Protein AF-A0A0Q7MHD4-F1 (afdb_monomer)

Sequence (344 aa):
MFQAQTDNHIETTAGPPKVPPDTARPPTPVGAEASSTLTFLGRASWQAQPEVRRRELLLQIQALKEIPDEVVAMLVRDLDYVYELLLGRLDEVGRSHLHGLREWFTGARIGAVWQTLHGVERALVMYRSSKDLKGRLDGVVADAKQYLPKNDPAVAQAVRWSRNAPKDIDQFRSGVRDLLERSHQASDGLHESARRLRNGMLGITILTALSIVVLLVAQVLLASVWLIPAPEGFTAQPWVLLAFVMVAGSLGAFITAFPTTIRAQSGGLPYRLPIQQGLLKLVIGPLLAVVGVMFVAGGLVAAMDAETLPQLLALAVIFGSAQQALTVFADKSAGDLLATKSAT

Radius of gyration: 34.59 Å; Cα contacts (8 Å, |Δi|>4): 293; chains: 1; bounding box: 120×51×88 Å

Solvent-accessible surface area (backbone atoms only — not comparable to full-atom values): 19869 Å² total; per-residue (Å²): 134,84,87,86,88,79,88,86,79,89,82,92,85,92,80,86,82,88,75,83,85,83,85,74,84,81,80,87,78,80,85,89,67,79,80,67,72,69,66,65,81,79,63,59,78,78,53,52,59,59,51,52,52,46,52,51,50,53,53,54,54,76,69,47,90,73,62,58,67,71,58,50,50,52,50,50,52,54,50,48,53,37,48,38,59,68,72,47,59,79,56,73,76,85,63,60,76,68,53,59,56,51,41,68,63,68,40,51,62,61,52,52,40,50,54,46,51,59,45,50,56,49,54,53,44,72,62,53,52,68,68,58,50,43,76,46,37,63,56,56,49,56,54,30,63,75,50,44,64,98,80,37,66,58,59,59,48,49,62,46,31,52,75,55,62,65,90,50,57,64,65,42,29,51,53,54,34,50,42,48,51,54,26,50,52,40,44,52,50,53,54,45,52,52,47,53,51,52,46,51,52,49,51,50,39,53,51,44,48,48,50,52,51,51,53,48,51,48,29,60,75,38,67,89,59,65,85,58,80,80,30,67,92,62,82,72,60,60,39,58,56,51,50,52,29,28,50,26,0,26,52,18,11,39,69,60,26,50,66,60,37,74,70,52,76,79,76,84,56,95,64,72,57,50,60,54,52,32,52,34,40,32,52,49,4,25,57,38,6,50,54,45,49,37,36,42,77,66,65,76,39,98,63,82,85,49,54,40,59,71,50,42,37,51,50,7,22,52,34,7,39,42,55,67,59,54,51,59,48,52,56,47,56,54,50,52,55,50,53,57,67,73,75,115

Mean predicted aligned error: 14.17 Å

pLDDT: mean 75.46, std 19.63, range [28.23, 94.56]

Structure (mmCIF, N/CA/C/O backbone):
data_AF-A0A0Q7MHD4-F1
#
_entry.id   AF-A0A0Q7MHD4-F1
#
loop_
_atom_site.group_PDB
_atom_site.id
_atom_site.type_symbol
_atom_site.label_atom_id
_atom_site.label_alt_id
_atom_site.label_comp_id
_atom_site.label_asym_id
_atom_site.label_entity_id
_atom_site.label_seq_id
_atom_site.pdbx_PDB_ins_code
_atom_site.Cartn_x
_atom_site.Cartn_y
_atom_site.Cartn_z
_atom_site.occupancy
_atom_site.B_iso_or_equiv
_atom_site.auth_seq_id
_atom_site.auth_comp_id
_atom_site.auth_asym_id
_atom_site.auth_atom_id
_atom_site.pdbx_PDB_model_num
ATOM 1 N N . MET A 1 1 ? 89.702 -21.771 22.588 1.00 37.84 1 MET A N 1
ATOM 2 C CA . MET A 1 1 ? 90.515 -20.563 22.843 1.00 37.84 1 MET A CA 1
ATOM 3 C C . MET A 1 1 ? 89.865 -19.842 24.011 1.00 37.84 1 MET A C 1
ATOM 5 O O . MET A 1 1 ? 88.717 -19.482 23.846 1.00 37.84 1 MET A O 1
ATOM 9 N N . PHE A 1 2 ? 90.565 -19.751 25.149 1.00 33.72 2 PHE A N 1
ATOM 10 C CA . PHE A 1 2 ? 90.220 -19.076 26.420 1.00 33.72 2 PHE A CA 1
ATOM 11 C C . PHE A 1 2 ? 88.814 -19.208 27.049 1.00 33.72 2 PHE A C 1
ATOM 13 O O . PHE A 1 2 ? 87.777 -19.054 26.417 1.00 33.72 2 PHE A O 1
ATOM 20 N N . GLN A 1 3 ? 88.817 -19.445 28.364 1.00 29.08 3 GLN A N 1
ATOM 21 C CA . GLN A 1 3 ? 87.660 -19.299 29.251 1.00 29.08 3 GLN A CA 1
ATOM 22 C C . GLN A 1 3 ? 87.352 -17.816 29.511 1.00 29.08 3 GLN A C 1
ATOM 24 O O . GLN A 1 3 ? 88.253 -16.979 29.480 1.00 29.08 3 GLN A O 1
ATOM 29 N N . ALA A 1 4 ? 86.125 -17.540 29.947 1.00 36.34 4 ALA A N 1
ATOM 30 C CA . ALA A 1 4 ? 85.871 -16.558 30.996 1.00 36.34 4 ALA A CA 1
ATOM 31 C C . ALA A 1 4 ? 84.888 -17.193 31.995 1.00 36.34 4 ALA A C 1
ATOM 33 O O . ALA A 1 4 ? 83.863 -17.733 31.582 1.00 36.34 4 ALA A O 1
ATOM 34 N N . GLN A 1 5 ? 85.236 -17.187 33.282 1.00 32.66 5 GLN A N 1
ATOM 35 C CA . GLN A 1 5 ? 84.483 -17.822 34.365 1.00 32.66 5 GLN A CA 1
ATOM 36 C C . GLN A 1 5 ? 84.553 -16.939 35.615 1.00 32.66 5 GLN A C 1
ATOM 38 O O . GLN A 1 5 ? 85.648 -16.580 36.041 1.00 32.66 5 GLN A O 1
ATOM 43 N N . THR A 1 6 ? 83.387 -16.679 36.201 1.00 37.94 6 THR A N 1
ATOM 44 C CA . THR A 1 6 ? 83.137 -16.248 37.587 1.00 37.94 6 THR A CA 1
ATOM 45 C C . THR A 1 6 ? 81.665 -16.615 37.863 1.00 37.94 6 THR A C 1
ATOM 47 O O . THR A 1 6 ? 80.822 -16.349 37.010 1.00 37.94 6 THR A O 1
ATOM 50 N N . ASP A 1 7 ? 81.249 -17.364 38.891 1.00 31.30 7 ASP A N 1
ATOM 51 C CA . ASP A 1 7 ? 81.621 -17.415 40.321 1.00 31.30 7 ASP A CA 1
ATOM 52 C C . ASP A 1 7 ? 81.328 -16.084 41.047 1.00 31.30 7 ASP A C 1
ATOM 54 O O . ASP A 1 7 ? 81.820 -15.045 40.625 1.00 31.30 7 ASP A O 1
ATOM 58 N N . ASN A 1 8 ? 80.566 -16.014 42.148 1.00 34.78 8 ASN A N 1
ATOM 59 C CA . ASN A 1 8 ? 79.790 -17.024 42.908 1.00 34.78 8 ASN A CA 1
ATOM 60 C C . ASN A 1 8 ? 78.627 -16.271 43.660 1.00 34.78 8 ASN A C 1
ATOM 62 O O . ASN A 1 8 ? 78.332 -15.154 43.245 1.00 34.78 8 ASN A O 1
ATOM 66 N N . HIS A 1 9 ? 77.876 -16.688 44.700 1.00 32.06 9 HIS A N 1
ATOM 67 C CA . HIS A 1 9 ? 77.906 -17.773 45.705 1.00 32.06 9 HIS A CA 1
ATOM 68 C C . HIS A 1 9 ? 76.515 -17.875 46.422 1.00 32.06 9 HIS A C 1
ATOM 70 O O . HIS A 1 9 ? 75.749 -16.926 46.317 1.00 32.06 9 HIS A O 1
ATOM 76 N N . ILE A 1 10 ? 76.244 -18.970 47.171 1.00 32.81 10 ILE A N 1
ATOM 77 C CA . ILE A 1 10 ? 75.560 -19.064 48.512 1.00 32.81 10 ILE A CA 1
ATOM 78 C C . ILE A 1 10 ? 74.195 -18.323 48.749 1.00 32.81 10 ILE A C 1
ATOM 80 O O . ILE A 1 10 ? 74.099 -17.127 48.524 1.00 32.81 10 ILE A O 1
ATOM 84 N N . GLU A 1 11 ? 73.107 -18.886 49.325 1.00 30.34 11 GLU A N 1
ATOM 85 C CA . GLU A 1 11 ? 72.776 -20.248 49.816 1.00 30.34 11 GLU A CA 1
ATOM 86 C C . GLU A 1 11 ? 71.256 -20.475 50.121 1.00 30.34 11 GLU A C 1
ATOM 88 O O . GLU A 1 11 ? 70.540 -19.542 50.466 1.00 30.34 11 GLU A O 1
ATOM 93 N N . THR A 1 12 ? 70.838 -21.756 50.100 1.00 30.94 12 THR A N 1
ATOM 94 C CA . THR A 1 12 ? 69.946 -22.495 51.052 1.00 30.94 12 THR A CA 1
ATOM 95 C C . THR A 1 12 ? 68.458 -22.108 51.339 1.00 30.94 12 THR A C 1
ATOM 97 O O . THR A 1 12 ? 68.083 -20.963 51.550 1.00 30.94 12 THR A O 1
ATOM 100 N N . THR A 1 13 ? 67.634 -23.165 51.518 1.00 34.78 13 THR A N 1
ATOM 101 C CA . THR A 1 13 ? 66.271 -23.298 52.137 1.00 34.78 13 THR A CA 1
ATOM 102 C C . THR A 1 13 ? 64.993 -23.436 51.266 1.00 34.78 13 THR A C 1
ATOM 104 O O . THR A 1 13 ? 64.343 -22.480 50.872 1.00 34.78 13 THR A O 1
ATOM 107 N N . ALA A 1 14 ? 64.581 -24.703 51.103 1.00 36.91 14 ALA A N 1
ATOM 108 C CA . ALA A 1 14 ? 63.226 -25.273 51.265 1.00 36.91 14 ALA A CA 1
ATOM 109 C C . ALA A 1 14 ? 61.955 -24.580 50.695 1.00 36.91 14 ALA A C 1
ATOM 111 O O . ALA A 1 14 ? 61.406 -23.651 51.281 1.00 36.91 14 ALA A O 1
ATOM 112 N N . GLY A 1 15 ? 61.336 -25.224 49.692 1.00 33.00 15 GLY A N 1
ATOM 113 C CA . GLY A 1 15 ? 59.915 -25.047 49.348 1.00 33.00 15 GLY A CA 1
ATOM 114 C C . GLY A 1 15 ? 59.443 -25.962 48.198 1.00 33.00 15 GLY A C 1
ATOM 115 O O . GLY A 1 15 ? 59.910 -25.776 47.076 1.00 33.00 15 GLY A O 1
ATOM 116 N N . PRO A 1 16 ? 58.546 -26.951 48.420 1.00 45.94 16 PRO A N 1
ATOM 117 C CA . PRO A 1 16 ? 57.988 -27.775 47.339 1.00 45.94 16 PRO A CA 1
ATOM 118 C C . PRO A 1 16 ? 56.988 -26.984 46.459 1.00 45.94 16 PRO A C 1
ATOM 120 O O . PRO A 1 16 ? 56.452 -25.962 46.896 1.00 45.94 16 PRO A O 1
ATOM 123 N N . PRO A 1 17 ? 56.743 -27.409 45.203 1.00 40.62 17 PRO A N 1
ATOM 124 C CA . PRO A 1 17 ? 56.209 -26.530 44.160 1.00 40.62 17 PRO A CA 1
ATOM 125 C C . PRO A 1 17 ? 54.704 -26.233 44.250 1.00 40.62 17 PRO A C 1
ATOM 127 O O . PRO A 1 17 ? 53.890 -27.089 44.595 1.00 40.62 17 PRO A O 1
ATOM 130 N N . LYS A 1 18 ? 54.321 -25.023 43.812 1.00 37.84 18 LYS A N 1
ATOM 131 C CA . LYS A 1 18 ? 52.922 -24.652 43.543 1.00 37.84 18 LYS A CA 1
ATOM 132 C C . LYS A 1 18 ? 52.384 -25.416 42.329 1.00 37.84 18 LYS A C 1
ATOM 134 O O . LYS A 1 18 ? 52.826 -25.185 41.207 1.00 37.84 18 LYS A O 1
ATOM 139 N N . VAL A 1 19 ? 51.373 -26.249 42.555 1.00 47.34 19 VAL A N 1
ATOM 140 C CA . VAL A 1 19 ? 50.509 -26.810 41.504 1.00 47.34 19 VAL A CA 1
ATOM 141 C C . VAL A 1 19 ? 49.467 -25.744 41.101 1.00 47.34 19 VAL A C 1
ATOM 143 O O . VAL A 1 19 ? 48.957 -25.054 41.990 1.00 47.34 19 VAL A O 1
ATOM 146 N N . PRO A 1 20 ? 49.156 -25.547 39.803 1.00 43.28 20 PRO A N 1
ATOM 147 C CA . PRO A 1 20 ? 48.100 -24.624 39.374 1.00 43.28 20 PRO A CA 1
ATOM 148 C C . PRO A 1 20 ? 46.702 -25.102 39.824 1.00 43.28 20 PRO A C 1
ATOM 150 O O . PRO A 1 20 ? 46.492 -26.305 39.976 1.00 43.28 20 PRO A O 1
ATOM 153 N N . PRO A 1 21 ? 45.743 -24.185 40.059 1.00 40.66 21 PRO A N 1
ATOM 154 C CA . PRO A 1 21 ? 44.476 -24.515 40.710 1.00 40.66 21 PRO A CA 1
ATOM 155 C C . PRO A 1 21 ? 43.514 -25.316 39.821 1.00 40.66 21 PRO A C 1
ATOM 157 O O . PRO A 1 21 ? 43.255 -24.955 38.674 1.00 40.66 21 PRO A O 1
ATOM 160 N N . ASP A 1 22 ? 42.936 -26.362 40.410 1.00 34.69 22 ASP A N 1
ATOM 161 C CA . ASP A 1 22 ? 41.866 -27.190 39.847 1.00 34.69 22 ASP A CA 1
ATOM 162 C C . ASP A 1 22 ? 40.524 -26.428 39.840 1.00 34.69 22 ASP A C 1
ATOM 164 O O . ASP A 1 22 ? 40.042 -25.973 40.882 1.00 34.69 22 ASP A O 1
ATOM 168 N N . THR A 1 23 ? 39.916 -26.258 38.663 1.00 37.69 23 THR A N 1
ATOM 169 C CA . THR A 1 23 ? 38.635 -25.556 38.496 1.00 37.69 23 THR A CA 1
ATOM 170 C C . THR A 1 23 ? 37.455 -26.516 38.627 1.00 37.69 23 THR A C 1
ATOM 172 O O . THR A 1 23 ? 36.896 -27.013 37.648 1.00 37.69 23 THR A O 1
ATOM 175 N N . ALA A 1 24 ? 37.047 -26.735 39.880 1.00 36.56 24 ALA A N 1
ATOM 176 C CA . ALA A 1 24 ? 35.896 -27.553 40.250 1.00 36.56 24 ALA A CA 1
ATOM 177 C C . ALA A 1 24 ? 34.609 -27.213 39.463 1.00 36.56 24 ALA A C 1
ATOM 179 O O . ALA A 1 24 ? 34.327 -26.057 39.139 1.00 36.56 24 ALA A O 1
ATOM 180 N N . ARG A 1 25 ? 33.786 -28.240 39.203 1.00 36.28 25 ARG A N 1
ATOM 181 C CA . ARG A 1 25 ? 32.500 -28.106 38.495 1.00 36.28 25 ARG A CA 1
ATOM 182 C C . ARG A 1 25 ? 31.550 -27.129 39.216 1.00 36.28 25 ARG A C 1
ATOM 184 O O . ARG A 1 25 ? 31.272 -27.351 40.396 1.00 36.28 25 ARG A O 1
ATOM 191 N N . PRO A 1 26 ? 30.949 -26.145 38.521 1.00 37.38 26 PRO A N 1
ATOM 192 C CA . PRO A 1 26 ? 29.776 -25.443 39.036 1.00 37.38 26 PRO A CA 1
ATOM 193 C C . PRO A 1 26 ? 28.537 -26.370 39.044 1.00 37.38 26 PRO A C 1
ATOM 195 O O . PRO A 1 26 ? 28.480 -27.331 38.268 1.00 37.38 26 PRO A O 1
ATOM 198 N N . PRO A 1 27 ? 27.541 -26.114 39.913 1.00 35.41 27 PRO A N 1
ATOM 199 C CA . PRO A 1 27 ? 26.370 -26.977 40.081 1.00 35.41 27 PRO A CA 1
ATOM 200 C C . PRO A 1 27 ? 25.325 -26.799 38.969 1.00 35.41 27 PRO A C 1
ATOM 202 O O . PRO A 1 27 ? 25.246 -25.753 38.327 1.00 35.41 27 PRO A O 1
ATOM 205 N N . THR A 1 28 ? 24.455 -27.798 38.798 1.00 40.91 28 THR A N 1
ATOM 206 C CA . THR A 1 28 ? 23.219 -27.685 38.004 1.00 40.91 28 THR A CA 1
ATOM 207 C C . THR A 1 28 ? 22.246 -26.684 38.639 1.00 40.91 28 THR A C 1
ATOM 209 O O . THR A 1 28 ? 21.816 -26.924 39.771 1.00 40.91 28 THR A O 1
ATOM 212 N N . PRO A 1 29 ? 21.830 -25.615 37.934 1.00 34.38 29 PRO A N 1
ATOM 213 C CA . PRO A 1 29 ? 20.747 -24.750 38.388 1.00 34.38 29 PRO A CA 1
ATOM 214 C C . PRO A 1 29 ? 19.391 -25.460 38.293 1.00 34.38 29 PRO A C 1
ATOM 216 O O . PRO A 1 29 ? 19.140 -26.232 37.366 1.00 34.38 29 PRO A O 1
ATOM 219 N N . VAL A 1 30 ? 18.501 -25.159 39.239 1.00 32.66 30 VAL A N 1
ATOM 220 C CA . VAL A 1 30 ? 17.081 -25.538 39.178 1.00 32.66 30 VAL A CA 1
ATOM 221 C C . VAL A 1 30 ? 16.391 -24.761 38.042 1.00 32.66 30 VAL A C 1
ATOM 223 O O . VAL A 1 30 ? 16.853 -23.696 37.636 1.00 32.66 30 VAL A O 1
ATOM 226 N N . GLY A 1 31 ? 15.320 -25.325 37.480 1.00 34.72 31 GLY A N 1
ATOM 227 C CA . GLY A 1 31 ? 14.618 -24.754 36.327 1.00 34.72 31 GLY A CA 1
ATOM 228 C C . GLY A 1 31 ? 13.761 -23.513 36.622 1.00 34.72 31 GLY A C 1
ATOM 229 O O . GLY A 1 31 ? 13.721 -23.012 37.739 1.00 34.72 31 GLY A O 1
ATOM 230 N N . ALA A 1 32 ? 13.016 -23.099 35.588 1.00 35.69 32 ALA A N 1
ATOM 231 C CA . ALA A 1 32 ? 12.085 -21.962 35.549 1.00 35.69 32 ALA A CA 1
ATOM 232 C C . ALA A 1 32 ? 12.710 -20.548 35.566 1.00 35.69 32 ALA A C 1
ATOM 234 O O . ALA A 1 32 ? 12.559 -19.817 36.533 1.00 35.69 32 ALA A O 1
ATOM 235 N N . GLU A 1 33 ? 13.284 -20.126 34.425 1.00 29.97 33 GLU A N 1
ATOM 236 C CA . GLU A 1 33 ? 13.142 -18.727 33.938 1.00 29.97 33 GLU A CA 1
ATOM 237 C C . GLU A 1 33 ? 13.561 -18.530 32.462 1.00 29.97 33 GLU A C 1
ATOM 239 O O . GLU A 1 33 ? 12.952 -17.737 31.737 1.00 29.97 33 GLU A O 1
ATOM 244 N N . ALA A 1 34 ? 14.531 -19.316 31.972 1.00 29.12 34 ALA A N 1
ATOM 245 C CA . ALA A 1 34 ? 15.141 -19.176 30.637 1.00 29.12 34 ALA A CA 1
ATOM 246 C C . ALA A 1 34 ? 14.183 -19.291 29.422 1.00 29.12 34 ALA A C 1
ATOM 248 O O . ALA A 1 34 ? 14.553 -18.931 28.304 1.00 29.12 34 ALA A O 1
ATOM 249 N N . SER A 1 35 ? 12.954 -19.774 29.617 1.00 30.75 35 SER A N 1
ATOM 250 C CA . SER A 1 35 ? 11.967 -20.001 28.549 1.00 30.75 35 SER A CA 1
ATOM 251 C C . SER A 1 35 ? 11.285 -18.728 28.026 1.00 30.75 35 SER A C 1
ATOM 253 O O . SER A 1 35 ? 10.609 -18.784 27.002 1.00 30.75 35 SER A O 1
ATOM 255 N N . SER A 1 36 ? 11.419 -17.596 28.724 1.00 31.70 36 SER A N 1
ATOM 256 C CA . SER A 1 36 ? 10.696 -16.349 28.419 1.00 31.70 36 SER A CA 1
ATOM 257 C C . SER A 1 36 ? 11.407 -15.454 27.392 1.00 31.70 36 SER A C 1
ATOM 259 O O . SER A 1 36 ? 10.763 -14.866 26.522 1.00 31.70 36 SER A O 1
ATOM 261 N N . THR A 1 37 ? 12.738 -15.369 27.459 1.00 28.23 37 THR A N 1
ATOM 262 C CA . THR A 1 37 ? 13.541 -14.405 26.686 1.00 28.23 37 THR A CA 1
ATOM 263 C C . THR A 1 37 ? 13.718 -14.803 25.217 1.00 28.23 37 THR A C 1
ATOM 265 O O . THR A 1 37 ? 13.763 -13.944 24.336 1.00 28.23 37 THR A O 1
ATOM 268 N N . LEU A 1 38 ? 13.789 -16.106 24.921 1.00 29.61 38 LEU A N 1
ATOM 269 C CA . LEU A 1 38 ? 14.087 -16.614 23.573 1.00 29.61 38 LEU A CA 1
ATOM 270 C C . LEU A 1 38 ? 12.924 -16.483 22.573 1.00 29.61 38 LEU A C 1
ATOM 272 O O . LEU A 1 38 ? 13.153 -16.502 21.365 1.00 29.61 38 LEU A O 1
ATOM 276 N N . THR A 1 39 ? 11.680 -16.305 23.030 1.00 37.25 39 THR A N 1
ATOM 277 C CA . THR A 1 39 ? 10.501 -16.261 22.140 1.00 37.25 39 THR A CA 1
ATOM 278 C C . THR A 1 39 ? 10.367 -14.948 21.354 1.00 37.25 39 THR A C 1
ATOM 280 O O . THR A 1 39 ? 9.598 -14.882 20.394 1.00 37.25 39 THR A O 1
ATOM 283 N N . PHE A 1 40 ? 11.089 -13.887 21.737 1.00 35.38 40 PHE A N 1
ATOM 284 C CA . PHE A 1 40 ? 10.909 -12.550 21.152 1.00 35.38 40 PHE A CA 1
ATOM 285 C C . PHE A 1 40 ? 11.668 -12.321 19.833 1.00 35.38 40 PHE A C 1
ATOM 287 O O . PHE A 1 40 ? 11.273 -11.462 19.048 1.00 35.38 40 PHE A O 1
ATOM 294 N N . LEU A 1 41 ? 12.718 -13.102 19.551 1.00 33.09 41 LEU A N 1
ATOM 295 C CA . LEU A 1 41 ? 13.578 -12.921 18.369 1.00 33.09 41 LEU A CA 1
ATOM 296 C C . LEU A 1 41 ? 12.975 -13.450 17.051 1.00 33.09 41 LEU A C 1
ATOM 298 O O . LEU A 1 41 ? 13.511 -13.168 15.984 1.00 33.09 41 LEU A O 1
ATOM 302 N N . GLY A 1 42 ? 11.872 -14.207 17.108 1.00 41.59 42 GLY A N 1
ATOM 303 C CA . GLY A 1 42 ? 11.271 -14.867 15.939 1.00 41.59 42 GLY A CA 1
ATOM 304 C C . GLY A 1 42 ? 10.022 -14.200 15.349 1.00 41.59 42 GLY A C 1
ATOM 305 O O . GLY A 1 42 ? 9.482 -14.711 14.370 1.00 41.59 42 GLY A O 1
ATOM 306 N N . ARG A 1 43 ? 9.512 -13.104 15.933 1.00 47.84 43 ARG A N 1
ATOM 307 C CA . ARG A 1 43 ? 8.243 -12.484 15.501 1.00 47.84 43 ARG A CA 1
ATOM 308 C C . ARG A 1 43 ? 8.473 -11.246 14.637 1.00 47.84 43 ARG A C 1
ATOM 310 O O . ARG A 1 43 ? 9.167 -10.311 15.027 1.00 47.84 43 ARG A O 1
ATOM 317 N N . ALA A 1 44 ? 7.839 -11.220 13.468 1.00 59.97 44 ALA A N 1
ATOM 318 C CA . ALA A 1 44 ? 7.800 -10.056 12.595 1.00 59.97 44 ALA A CA 1
ATOM 319 C C . ALA A 1 44 ? 7.077 -8.891 13.292 1.00 59.97 44 ALA A C 1
ATOM 321 O O . ALA A 1 44 ? 6.100 -9.098 14.010 1.00 59.97 44 ALA A O 1
ATOM 322 N N . SER A 1 45 ? 7.503 -7.650 13.040 1.00 64.19 45 SER A N 1
ATOM 323 C CA . SER A 1 45 ? 7.022 -6.473 13.787 1.00 64.19 45 SER A CA 1
ATOM 324 C C . SER A 1 45 ? 5.500 -6.265 13.749 1.00 64.19 45 SER A C 1
ATOM 326 O O . SER A 1 45 ? 4.945 -5.692 14.680 1.00 64.19 45 SER A O 1
ATOM 328 N N . TRP A 1 46 ? 4.812 -6.758 12.711 1.00 71.88 46 TRP A N 1
ATOM 329 C CA . TRP A 1 46 ? 3.349 -6.701 12.609 1.00 71.88 46 TRP A CA 1
ATOM 330 C C . TRP A 1 46 ? 2.623 -7.663 13.568 1.00 71.88 46 TRP A C 1
ATOM 332 O O . TRP A 1 46 ? 1.476 -7.403 13.907 1.00 71.88 46 TRP A O 1
ATOM 342 N N . GLN A 1 47 ? 3.268 -8.745 14.028 1.00 78.75 47 GLN A N 1
ATOM 343 C CA . GLN A 1 47 ? 2.694 -9.708 14.983 1.00 78.75 47 GLN A CA 1
ATOM 344 C C . GLN A 1 47 ? 2.735 -9.192 16.430 1.00 78.75 47 GLN A C 1
ATOM 346 O O . GLN A 1 47 ? 1.981 -9.672 17.275 1.00 78.75 47 GLN A O 1
ATOM 351 N N . ALA A 1 48 ? 3.611 -8.225 16.731 1.00 77.81 48 ALA A N 1
ATOM 352 C CA . ALA A 1 48 ? 3.828 -7.733 18.089 1.00 77.81 48 ALA A CA 1
ATOM 353 C C . ALA A 1 48 ? 2.615 -6.962 18.640 1.00 77.81 48 ALA A C 1
ATOM 355 O O . ALA A 1 48 ? 2.174 -7.241 19.752 1.00 77.81 48 ALA A O 1
ATOM 356 N N . GLN A 1 49 ? 2.042 -6.036 17.862 1.00 83.06 49 GLN A N 1
ATOM 357 C CA . GLN A 1 49 ? 0.878 -5.245 18.291 1.00 83.06 49 GLN A CA 1
ATOM 358 C C . GLN A 1 49 ? -0.381 -6.105 18.545 1.00 83.06 49 GLN A C 1
ATOM 360 O O . GLN A 1 49 ? -0.944 -5.987 19.636 1.00 83.06 49 GLN A O 1
ATOM 365 N N . PRO A 1 50 ? -0.805 -7.011 17.635 1.00 87.25 50 PRO A N 1
ATOM 366 C CA . PRO A 1 50 ? -1.943 -7.889 17.892 1.00 87.25 50 PRO A CA 1
ATOM 367 C C . PRO A 1 50 ? -1.740 -8.823 19.087 1.00 87.25 50 PRO A C 1
ATOM 369 O O . PRO A 1 50 ? -2.672 -9.008 19.857 1.00 87.25 50 PRO A O 1
ATOM 372 N N . GLU A 1 51 ? -0.541 -9.383 19.294 1.00 88.94 51 GLU A N 1
ATOM 373 C CA . GLU A 1 51 ? -0.251 -10.221 20.471 1.00 88.94 51 GLU A CA 1
ATOM 374 C C . GLU A 1 51 ? -0.337 -9.417 21.779 1.00 88.94 51 GLU A C 1
ATOM 376 O O . GLU A 1 51 ? -0.875 -9.915 22.768 1.00 88.94 51 GLU A O 1
ATOM 381 N N . VAL A 1 52 ? 0.159 -8.174 21.807 1.00 89.69 52 VAL A N 1
ATOM 382 C CA . VAL A 1 52 ? 0.014 -7.302 22.986 1.00 89.69 52 VAL A CA 1
ATOM 383 C C . VAL A 1 52 ? -1.468 -7.048 23.276 1.00 89.69 52 VAL A C 1
ATOM 385 O O . VAL A 1 52 ? -1.894 -7.248 24.413 1.00 89.69 52 VAL A O 1
ATOM 388 N N . ARG A 1 53 ? -2.278 -6.717 22.258 1.00 90.56 53 ARG A N 1
ATOM 389 C CA . ARG A 1 53 ? -3.727 -6.510 22.433 1.00 90.56 53 ARG A CA 1
ATOM 390 C C . ARG A 1 53 ? -4.461 -7.796 22.829 1.00 90.56 53 ARG A C 1
ATOM 392 O O . ARG A 1 53 ? -5.320 -7.754 23.700 1.00 90.56 53 ARG A O 1
ATOM 399 N N . ARG A 1 54 ? -4.082 -8.951 22.270 1.00 94.12 54 ARG A N 1
ATOM 400 C CA . ARG A 1 54 ? -4.602 -10.284 22.633 1.00 94.12 54 ARG A CA 1
ATOM 401 C C . ARG A 1 54 ? -4.382 -10.586 24.118 1.00 94.12 54 ARG A C 1
ATOM 403 O O . ARG A 1 54 ? -5.318 -10.971 24.812 1.00 94.12 54 ARG A O 1
ATOM 410 N N . ARG A 1 55 ? -3.161 -10.360 24.619 1.00 92.38 55 ARG A N 1
ATOM 411 C CA . ARG A 1 55 ? -2.806 -10.528 26.042 1.00 92.38 55 ARG A CA 1
ATOM 412 C C . ARG A 1 55 ? -3.550 -9.543 26.940 1.00 92.38 55 ARG A C 1
ATOM 414 O O . ARG A 1 55 ? -4.014 -9.930 28.007 1.00 92.38 55 ARG A O 1
ATOM 421 N N . GLU A 1 56 ? -3.699 -8.295 26.503 1.00 92.00 56 GLU A N 1
ATOM 422 C CA . GLU A 1 56 ? -4.482 -7.292 27.225 1.00 92.00 56 GLU A CA 1
ATOM 423 C C . GLU A 1 56 ? -5.955 -7.715 27.352 1.00 92.00 56 GLU A C 1
ATOM 425 O O . GLU A 1 56 ? -6.512 -7.662 28.446 1.00 92.00 56 GLU A O 1
ATOM 430 N N . LEU A 1 57 ? -6.573 -8.203 26.271 1.00 92.94 57 LEU A N 1
ATOM 431 C CA . LEU A 1 57 ? -7.956 -8.690 26.280 1.00 92.94 57 LEU A CA 1
ATOM 432 C C . LEU A 1 57 ? -8.128 -9.938 27.166 1.00 92.94 57 LEU A C 1
ATOM 434 O O . LEU A 1 57 ? -9.109 -10.007 27.902 1.00 92.94 57 LEU A O 1
ATOM 438 N N . LEU A 1 58 ? -7.163 -10.870 27.191 1.00 92.81 58 LEU A N 1
ATOM 439 C CA . LEU A 1 58 ? -7.165 -12.004 28.134 1.00 92.81 58 LEU A CA 1
ATOM 440 C C . LEU A 1 58 ? -7.166 -11.537 29.601 1.00 92.81 58 LEU A C 1
ATOM 442 O O . LEU A 1 58 ? -7.973 -12.014 30.399 1.00 92.81 58 LEU A O 1
ATOM 446 N N . LEU A 1 59 ? -6.319 -10.563 29.953 1.00 90.69 59 LEU A N 1
ATOM 447 C CA . LEU A 1 59 ? -6.299 -9.971 31.298 1.00 90.69 59 LEU A CA 1
ATOM 448 C C . LEU A 1 59 ? -7.603 -9.217 31.616 1.00 90.69 59 LEU A C 1
ATOM 450 O O . LEU A 1 59 ? -8.072 -9.238 32.752 1.00 90.69 59 LEU A O 1
ATOM 454 N N . GLN A 1 60 ? -8.218 -8.574 30.618 1.00 90.25 60 GLN A N 1
ATOM 455 C CA . GLN A 1 60 ? -9.512 -7.902 30.774 1.00 90.25 60 GLN A CA 1
ATOM 456 C C . GLN A 1 60 ? -10.670 -8.888 30.986 1.00 90.25 60 GLN A C 1
ATOM 458 O O . GLN A 1 60 ? -11.559 -8.579 31.775 1.00 90.25 60 GLN A O 1
ATOM 463 N N . ILE A 1 61 ? -10.649 -10.063 30.345 1.00 90.69 61 ILE A N 1
ATOM 464 C CA . ILE A 1 61 ? -11.603 -11.156 30.604 1.00 90.69 61 ILE A CA 1
ATOM 465 C C . ILE A 1 61 ? -11.440 -11.653 32.049 1.00 90.69 61 ILE A C 1
ATOM 467 O O . ILE A 1 61 ? -12.408 -11.667 32.801 1.00 90.69 61 ILE A O 1
ATOM 471 N N . GLN A 1 62 ? -10.210 -11.971 32.474 1.00 87.50 62 GLN A N 1
ATOM 472 C CA . GLN A 1 62 ? -9.920 -12.473 33.829 1.00 87.50 62 GLN A CA 1
ATOM 473 C C . GLN A 1 62 ? -10.269 -11.478 34.952 1.00 87.50 62 GLN A C 1
ATOM 475 O O . GLN A 1 62 ? -10.566 -11.886 36.074 1.00 87.50 62 GLN A O 1
ATOM 480 N N . ALA A 1 63 ? -10.240 -10.172 34.673 1.00 86.19 63 ALA A N 1
ATOM 481 C CA . ALA A 1 63 ? -10.586 -9.131 35.641 1.00 86.19 63 ALA A CA 1
ATOM 482 C C . ALA A 1 63 ? -12.105 -8.934 35.844 1.00 86.19 63 ALA A C 1
ATOM 484 O O . ALA A 1 63 ? -12.508 -8.276 36.809 1.00 86.19 63 ALA A O 1
ATOM 485 N N . LEU A 1 64 ? -12.953 -9.462 34.953 1.00 85.44 64 LEU A N 1
ATOM 486 C CA . LEU A 1 64 ? -14.403 -9.253 34.968 1.00 85.44 64 LEU A CA 1
ATOM 487 C C . LEU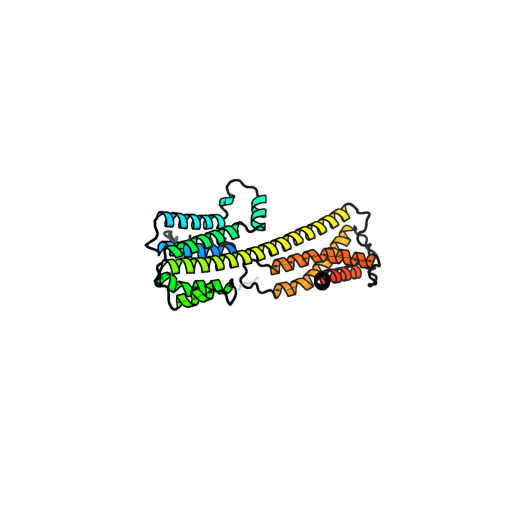 A 1 64 ? -15.125 -10.433 35.634 1.00 85.44 64 LEU A C 1
ATOM 489 O O . LEU A 1 64 ? -15.235 -11.517 35.076 1.00 85.44 64 LEU A O 1
ATOM 493 N N . LYS A 1 65 ? -15.656 -10.194 36.837 1.00 74.50 65 LYS A N 1
ATOM 494 C CA . LYS A 1 65 ? -16.263 -11.221 37.709 1.00 74.50 65 LYS A CA 1
ATOM 495 C C . LYS A 1 65 ? -17.715 -11.601 37.377 1.00 74.50 65 LYS A C 1
ATOM 497 O O . LYS A 1 65 ? -18.283 -12.436 38.068 1.00 74.50 65 LYS A O 1
ATOM 502 N N . GLU A 1 66 ? -18.321 -10.961 36.380 1.00 81.00 66 GLU A N 1
ATOM 503 C CA . GLU A 1 66 ? -19.764 -11.036 36.078 1.00 81.00 66 GLU A CA 1
ATOM 504 C C . GLU A 1 66 ? -20.035 -11.532 34.639 1.00 81.00 66 GLU A C 1
ATOM 506 O O . GLU A 1 66 ? -21.086 -11.259 34.062 1.00 81.00 66 GLU A O 1
ATOM 511 N N . ILE A 1 67 ? -19.077 -12.248 34.033 1.00 86.94 67 ILE A N 1
ATOM 512 C CA . ILE A 1 67 ? -19.232 -12.885 32.714 1.00 86.94 67 ILE A CA 1
ATOM 513 C C . ILE A 1 67 ? -19.663 -14.353 32.909 1.00 86.94 67 ILE A C 1
ATOM 515 O O . ILE A 1 67 ? -19.025 -15.046 33.699 1.00 86.94 67 ILE A O 1
ATOM 519 N N . PRO A 1 68 ? -20.680 -14.867 32.187 1.00 91.38 68 PRO A N 1
ATOM 520 C CA . PRO A 1 68 ? -20.995 -16.298 32.172 1.00 91.38 68 PRO A CA 1
ATOM 521 C C . PRO A 1 68 ? -19.841 -17.142 31.608 1.00 91.38 68 PRO A C 1
ATOM 523 O O . PRO A 1 68 ? -19.251 -16.770 30.592 1.00 91.38 68 PRO A O 1
ATOM 526 N N . ASP A 1 69 ? -19.567 -18.311 32.195 1.00 90.00 69 ASP A N 1
ATOM 527 C CA . ASP A 1 69 ? -18.428 -19.167 31.811 1.00 90.00 69 ASP A CA 1
ATOM 528 C C . ASP A 1 69 ? -18.429 -19.569 30.324 1.00 90.00 69 ASP A C 1
ATOM 530 O O . ASP A 1 69 ? -17.375 -19.629 29.694 1.00 90.00 69 ASP A O 1
ATOM 534 N N . GLU A 1 70 ? -19.607 -19.772 29.725 1.00 91.62 70 GLU A N 1
ATOM 535 C CA . GLU A 1 70 ? -19.763 -20.040 28.286 1.00 91.62 70 GLU A CA 1
ATOM 536 C C . GLU A 1 70 ? -19.238 -18.880 27.419 1.00 91.62 70 GLU A C 1
ATOM 538 O O . GLU A 1 70 ? -18.553 -19.092 26.416 1.00 91.62 70 GLU A O 1
ATOM 543 N N . VAL A 1 71 ? -19.496 -17.637 27.838 1.00 90.69 71 VAL A N 1
ATOM 544 C CA . VAL A 1 71 ? -19.014 -16.430 27.154 1.00 90.69 71 VAL A CA 1
ATOM 545 C C . VAL A 1 71 ? -17.515 -16.243 27.392 1.00 90.69 71 VAL A C 1
ATOM 547 O O . VAL A 1 71 ? -16.801 -15.880 26.458 1.00 90.69 71 VAL A O 1
ATOM 550 N N . VAL A 1 72 ? -17.007 -16.544 28.594 1.00 91.75 72 VAL A N 1
ATOM 551 C CA . VAL A 1 72 ? -15.557 -16.571 28.864 1.00 91.75 72 VAL A CA 1
ATOM 552 C C . VAL A 1 72 ? -14.865 -17.573 27.936 1.00 91.75 72 VAL A C 1
ATOM 554 O O . VAL A 1 72 ? -13.909 -17.208 27.253 1.00 91.75 72 VAL A O 1
ATOM 557 N N . ALA A 1 73 ? -15.376 -18.803 27.845 1.00 92.06 73 ALA A N 1
ATOM 558 C CA . ALA A 1 73 ? -14.835 -19.848 26.980 1.00 92.06 73 ALA A CA 1
ATOM 559 C C . ALA A 1 73 ? -14.874 -19.455 25.492 1.00 92.06 73 ALA A C 1
ATOM 561 O O . ALA A 1 73 ? -13.890 -19.661 24.780 1.00 92.06 73 ALA A O 1
ATOM 562 N N . MET A 1 74 ? -15.965 -18.833 25.031 1.00 93.00 74 MET A N 1
ATOM 563 C CA . MET A 1 74 ? -16.078 -18.303 23.668 1.00 93.00 74 MET A CA 1
ATOM 564 C C . MET A 1 74 ? -15.012 -17.234 23.380 1.00 93.00 74 MET A C 1
ATOM 566 O O . MET A 1 74 ? -14.280 -17.350 22.399 1.00 93.00 74 MET A O 1
ATOM 570 N N . LEU A 1 75 ? -14.884 -16.218 24.241 1.00 93.00 75 LEU A N 1
ATOM 571 C CA . LEU A 1 75 ? -13.941 -15.115 24.029 1.00 93.00 75 LEU A CA 1
ATOM 572 C C . LEU A 1 75 ? -12.476 -15.569 24.137 1.00 93.00 75 LEU A C 1
ATOM 574 O O . LEU A 1 75 ? -11.637 -15.091 23.376 1.00 93.00 75 LEU A O 1
ATOM 578 N N . VAL A 1 76 ? -12.160 -16.513 25.031 1.00 93.50 76 VAL A N 1
ATOM 579 C CA . VAL A 1 76 ? -10.816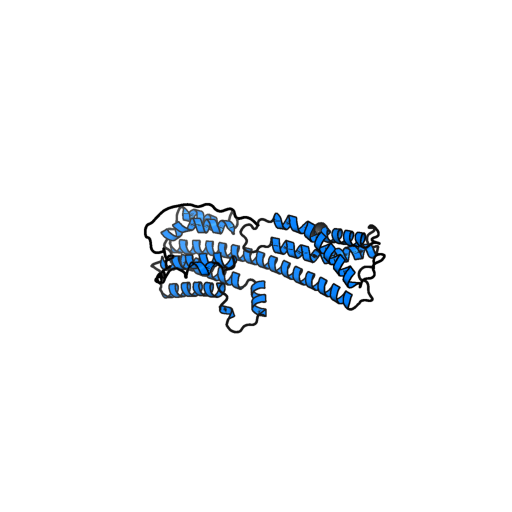 -17.111 25.126 1.00 93.50 76 VAL A CA 1
ATOM 580 C C . VAL A 1 76 ? -10.492 -17.924 23.870 1.00 93.50 76 VAL A C 1
ATOM 582 O O . VAL A 1 76 ? -9.441 -17.701 23.272 1.00 93.50 76 VAL A O 1
ATOM 585 N N . ARG A 1 77 ? -11.409 -18.784 23.402 1.00 93.31 77 ARG A N 1
ATOM 586 C CA . ARG A 1 77 ? -11.247 -19.547 22.150 1.00 93.31 77 ARG A CA 1
ATOM 587 C C . ARG A 1 77 ? -10.986 -18.629 20.955 1.00 93.31 77 ARG A C 1
ATOM 589 O O . ARG A 1 77 ? -10.112 -18.915 20.141 1.00 93.31 77 ARG A O 1
ATOM 596 N N . ASP A 1 78 ? -11.711 -17.520 20.857 1.00 92.38 78 ASP A N 1
ATOM 597 C CA . ASP A 1 78 ? -11.556 -16.565 19.759 1.00 92.38 78 ASP A CA 1
ATOM 598 C C . ASP A 1 78 ? -10.208 -15.807 19.855 1.00 92.38 78 ASP A C 1
ATOM 600 O O . ASP A 1 78 ? -9.558 -15.550 18.837 1.00 92.38 78 ASP A O 1
ATOM 604 N N . LEU A 1 79 ? -9.708 -15.533 21.069 1.00 93.31 79 LEU A N 1
ATOM 605 C CA . LEU A 1 79 ? -8.359 -14.991 21.290 1.00 93.31 79 LEU A CA 1
ATOM 606 C C . LEU A 1 79 ? -7.234 -16.015 21.073 1.00 93.31 79 LEU A C 1
ATOM 608 O O . LEU A 1 79 ? -6.120 -15.611 20.738 1.00 93.31 79 LEU A O 1
ATOM 612 N N . ASP A 1 80 ? -7.476 -17.315 21.222 1.00 92.12 80 ASP A N 1
ATOM 613 C CA . ASP A 1 80 ? -6.499 -18.354 20.874 1.00 92.12 80 ASP A CA 1
ATOM 614 C C . ASP A 1 80 ? -6.522 -18.686 19.372 1.00 92.12 80 ASP A C 1
ATOM 616 O O . ASP A 1 80 ? -5.468 -18.922 18.783 1.00 92.12 80 ASP A O 1
ATOM 620 N N . TYR A 1 81 ? -7.659 -18.529 18.689 1.00 88.69 81 TYR A N 1
ATOM 621 C CA . TYR A 1 81 ? -7.700 -18.499 17.222 1.00 88.69 81 TYR A CA 1
ATOM 622 C C . TYR A 1 81 ? -6.833 -17.359 16.648 1.00 88.69 81 TYR A C 1
ATOM 624 O O . TYR A 1 81 ? -6.078 -17.572 15.696 1.00 88.69 81 TYR A O 1
ATOM 632 N N . VAL A 1 82 ? -6.834 -16.176 17.281 1.00 89.38 82 VAL A N 1
ATOM 633 C CA . VAL A 1 82 ? -5.881 -15.092 16.960 1.00 89.38 82 VAL A CA 1
ATOM 634 C C . VAL A 1 82 ? -4.423 -15.527 17.161 1.00 89.38 82 VAL A C 1
ATOM 636 O O . VAL A 1 82 ? -3.563 -15.147 16.368 1.00 89.38 82 VAL A O 1
ATOM 639 N N . TYR A 1 83 ? -4.119 -16.336 18.179 1.00 88.50 83 TYR A N 1
ATOM 640 C CA . TYR A 1 83 ? -2.759 -16.829 18.422 1.00 88.50 83 TYR A CA 1
ATOM 641 C C . TYR A 1 83 ? -2.283 -17.793 17.329 1.00 88.50 83 TYR A C 1
ATOM 643 O O . TYR A 1 83 ? -1.181 -17.639 16.802 1.00 88.50 83 TYR A O 1
ATOM 651 N N . GLU A 1 84 ? -3.135 -18.732 16.925 1.00 85.69 84 GLU A N 1
ATOM 652 C CA . GLU A 1 84 ? -2.827 -19.698 15.867 1.00 85.69 84 GLU A CA 1
ATOM 653 C C . GLU A 1 84 ? -2.728 -19.023 14.480 1.00 85.69 84 GLU A C 1
ATOM 655 O O . GLU A 1 84 ? -1.831 -19.352 13.697 1.00 85.69 84 GLU A O 1
ATOM 660 N N . LEU A 1 85 ? -3.540 -17.987 14.208 1.00 84.12 85 LEU A N 1
ATOM 661 C CA . LEU A 1 85 ? -3.379 -17.092 13.046 1.00 84.12 85 LEU A CA 1
ATOM 662 C C . LEU A 1 85 ? -2.062 -16.295 13.080 1.00 84.12 85 LEU A C 1
ATOM 664 O O . LEU A 1 85 ? -1.450 -16.065 12.032 1.00 84.12 85 LEU A O 1
ATOM 668 N N . LEU A 1 86 ? -1.618 -15.850 14.261 1.00 82.69 86 LEU A N 1
ATOM 669 C CA . LEU A 1 86 ? -0.351 -15.131 14.421 1.00 82.69 86 LEU A CA 1
ATOM 670 C C . LEU A 1 86 ? 0.853 -16.053 14.217 1.00 82.69 86 LEU A C 1
ATOM 672 O O . LEU A 1 86 ? 1.812 -15.629 13.574 1.00 82.69 86 LEU A O 1
ATOM 676 N N . LEU A 1 87 ? 0.803 -17.294 14.713 1.00 77.31 87 LEU A N 1
ATOM 677 C CA . LEU A 1 87 ? 1.850 -18.298 14.494 1.00 77.31 87 LEU A CA 1
ATOM 678 C C . LEU A 1 87 ? 1.858 -18.860 13.063 1.00 77.31 87 LEU A C 1
ATOM 680 O O . LEU A 1 87 ? 2.917 -19.249 12.580 1.00 77.31 87 LEU A O 1
ATOM 684 N N . GLY A 1 88 ? 0.710 -18.886 12.377 1.00 71.69 88 GLY A N 1
ATOM 685 C CA . GLY A 1 88 ? 0.566 -19.499 11.049 1.00 71.69 88 GLY A CA 1
ATOM 686 C C . GLY A 1 88 ? 0.374 -21.021 11.076 1.00 71.69 88 GLY A C 1
ATOM 687 O O . GLY A 1 88 ? 0.388 -21.656 10.030 1.00 71.69 88 GLY A O 1
ATOM 688 N N . ARG A 1 89 ? 0.154 -21.620 12.251 1.00 63.28 89 ARG A N 1
ATOM 689 C CA . ARG A 1 89 ? -0.015 -23.078 12.428 1.00 63.28 89 ARG A CA 1
ATOM 690 C C . ARG A 1 89 ? -1.230 -23.668 11.715 1.00 63.28 89 ARG A C 1
ATOM 692 O O . ARG A 1 89 ? -1.228 -24.842 11.365 1.00 63.28 89 ARG A O 1
ATOM 699 N N . LEU A 1 90 ? -2.240 -22.847 11.426 1.00 56.47 90 LEU A N 1
ATOM 700 C CA . LEU A 1 90 ? -3.389 -23.237 10.600 1.00 56.47 90 LEU A CA 1
ATOM 701 C C . LEU A 1 90 ? -2.977 -23.691 9.179 1.00 56.47 90 LEU A C 1
ATOM 703 O O . LEU A 1 90 ? -3.764 -24.352 8.498 1.00 56.47 90 LEU A O 1
ATOM 707 N N . ASP A 1 91 ? -1.752 -23.382 8.742 1.00 54.22 91 ASP A N 1
ATOM 708 C CA . ASP A 1 91 ? -1.192 -23.789 7.450 1.00 54.22 91 ASP A CA 1
ATOM 709 C C . ASP A 1 91 ? -0.539 -25.193 7.473 1.00 54.22 91 ASP A C 1
ATOM 711 O O . ASP A 1 91 ? -0.331 -25.774 6.408 1.00 54.22 91 ASP A O 1
ATOM 715 N N . GLU A 1 92 ? -0.275 -25.790 8.648 1.00 50.91 92 GLU A N 1
ATOM 716 C CA . GLU A 1 92 ? 0.414 -27.095 8.768 1.00 50.91 92 GLU A CA 1
ATOM 717 C C . GLU A 1 92 ? -0.428 -28.284 8.260 1.00 50.91 92 GLU A C 1
ATOM 719 O O . GLU A 1 92 ? 0.116 -29.331 7.900 1.00 50.91 92 GLU A O 1
ATOM 724 N N . VAL A 1 93 ? -1.752 -28.124 8.131 1.00 46.19 93 VAL A N 1
ATOM 725 C CA . VAL A 1 93 ? -2.641 -29.137 7.532 1.00 46.19 93 VAL A CA 1
ATOM 726 C C . VAL A 1 93 ? -2.595 -29.065 5.996 1.00 46.19 93 VAL A C 1
ATOM 728 O O . VAL A 1 93 ? -3.533 -28.617 5.334 1.00 46.19 93 VAL A O 1
ATOM 731 N N . GLY A 1 94 ? -1.477 -29.528 5.429 1.00 48.53 94 GLY A N 1
ATOM 732 C CA . GLY A 1 94 ? -1.402 -30.112 4.082 1.00 48.53 94 GLY A CA 1
ATOM 733 C C . GLY A 1 94 ? -1.702 -29.207 2.879 1.00 48.53 94 GLY A C 1
ATOM 734 O O . GLY A 1 94 ? -2.156 -29.719 1.854 1.00 48.53 94 GLY A O 1
ATOM 735 N N . ARG A 1 95 ? -1.481 -27.887 2.958 1.00 53.94 95 ARG A N 1
ATOM 736 C CA . ARG A 1 95 ? -1.776 -26.946 1.852 1.00 53.94 95 ARG A CA 1
ATOM 737 C C . ARG A 1 95 ? -0.517 -26.418 1.155 1.00 53.94 95 ARG A C 1
ATOM 739 O O . ARG A 1 95 ? 0.552 -26.305 1.743 1.00 53.94 95 ARG A O 1
ATOM 746 N N . SER A 1 96 ? -0.630 -26.147 -0.148 1.00 55.28 96 SER A N 1
ATOM 747 C CA . SER A 1 96 ? 0.527 -25.897 -1.019 1.00 55.28 96 SER A CA 1
ATOM 748 C C . SER A 1 96 ? 1.128 -24.493 -0.862 1.00 55.28 96 SER A C 1
ATOM 750 O O . SER A 1 96 ? 0.433 -23.517 -0.580 1.00 55.28 96 SER A O 1
ATOM 752 N N . HIS A 1 97 ? 2.430 -24.369 -1.144 1.00 56.44 97 HIS A N 1
ATOM 753 C CA . HIS A 1 97 ? 3.216 -23.126 -1.034 1.00 56.44 97 HIS A CA 1
ATOM 754 C C . HIS A 1 97 ? 2.633 -21.930 -1.829 1.00 56.44 97 HIS A C 1
ATOM 756 O O . HIS A 1 97 ? 2.904 -20.766 -1.523 1.00 56.44 97 HIS A O 1
ATOM 762 N N . LEU A 1 98 ? 1.793 -22.192 -2.837 1.00 56.00 98 LEU A N 1
ATOM 763 C CA . LEU A 1 98 ? 1.073 -21.168 -3.602 1.00 56.00 98 LEU A CA 1
ATOM 764 C C . LEU A 1 98 ? 0.015 -20.430 -2.759 1.00 56.00 98 LEU A C 1
ATOM 766 O O . LEU A 1 98 ? -0.207 -19.236 -2.970 1.00 56.00 98 LEU A O 1
ATOM 770 N N . HIS A 1 99 ? -0.603 -21.096 -1.776 1.00 57.69 99 HIS A N 1
ATOM 771 C CA . HIS A 1 99 ? -1.556 -20.457 -0.864 1.00 57.69 99 HIS A CA 1
ATOM 772 C C . HIS A 1 99 ? -0.867 -19.475 0.087 1.00 57.69 99 HIS A C 1
ATOM 774 O O . HIS A 1 99 ? -1.323 -18.340 0.199 1.00 57.69 99 HIS A O 1
ATOM 780 N N . GLY A 1 100 ? 0.276 -19.843 0.679 1.00 59.19 100 GLY A N 1
ATOM 781 C CA . GLY A 1 100 ? 1.043 -18.939 1.546 1.00 59.19 100 GLY A CA 1
ATOM 782 C C . GLY A 1 100 ? 1.456 -17.640 0.839 1.00 59.19 100 GLY A C 1
ATOM 783 O O . GLY A 1 100 ? 1.322 -16.552 1.400 1.00 59.19 100 GLY A O 1
ATOM 784 N N . LEU A 1 101 ? 1.861 -17.725 -0.436 1.00 58.97 101 LEU A N 1
ATOM 785 C CA . LEU A 1 101 ? 2.146 -16.550 -1.271 1.00 58.97 101 LEU A CA 1
ATOM 786 C C . LEU A 1 101 ? 0.888 -15.703 -1.537 1.00 58.97 101 LEU A C 1
ATOM 788 O O . LEU A 1 101 ? 0.934 -14.477 -1.412 1.00 58.97 101 LEU A O 1
ATOM 792 N N . ARG A 1 102 ? -0.249 -16.340 -1.851 1.00 64.75 102 ARG A N 1
ATOM 793 C CA . ARG A 1 102 ? -1.541 -15.658 -2.050 1.00 64.75 102 ARG A CA 1
ATOM 794 C C . ARG A 1 102 ? -2.026 -14.958 -0.777 1.00 64.75 102 ARG A C 1
ATOM 796 O O . ARG A 1 102 ? -2.532 -13.843 -0.868 1.00 64.75 102 ARG A O 1
ATOM 803 N N . GLU A 1 103 ? -1.866 -15.563 0.395 1.00 65.50 103 GLU A N 1
ATOM 804 C CA . GLU A 1 103 ? -2.302 -14.983 1.672 1.00 65.50 103 GLU A CA 1
ATOM 805 C C . GLU A 1 103 ? -1.365 -13.875 2.172 1.00 65.50 103 GLU A C 1
ATOM 807 O O . GLU A 1 103 ? -1.832 -12.855 2.686 1.00 65.50 103 GLU A O 1
ATOM 812 N N . TRP A 1 104 ? -0.058 -13.992 1.915 1.00 65.06 104 TRP A N 1
ATOM 813 C CA . TRP A 1 104 ? 0.906 -12.898 2.092 1.00 65.06 104 TRP A CA 1
ATOM 814 C C . TRP A 1 104 ? 0.618 -11.703 1.165 1.00 65.06 104 TRP A C 1
ATOM 816 O O . TRP A 1 104 ? 0.833 -10.545 1.545 1.00 65.06 104 TRP A O 1
ATOM 826 N N . PHE A 1 105 ? 0.106 -11.963 -0.043 1.00 61.59 105 PHE A N 1
ATOM 827 C CA . PHE A 1 105 ? -0.311 -10.929 -0.990 1.00 61.59 105 PHE A CA 1
ATOM 828 C C . PHE A 1 105 ? -1.618 -10.253 -0.544 1.00 61.59 105 PHE A C 1
ATOM 830 O O . PHE A 1 105 ? -1.654 -9.035 -0.382 1.00 61.59 105 PHE A O 1
ATOM 837 N N . THR A 1 106 ? -2.688 -11.009 -0.268 1.00 67.75 106 THR A N 1
ATOM 838 C CA . THR A 1 106 ? -3.983 -10.433 0.156 1.00 67.75 106 THR A CA 1
ATOM 839 C C . THR A 1 106 ? -3.940 -9.793 1.546 1.00 67.75 106 THR A C 1
ATOM 841 O O . THR A 1 106 ? -4.728 -8.889 1.830 1.00 67.75 106 THR A O 1
ATOM 844 N N . GLY A 1 107 ? -3.048 -10.251 2.431 1.00 71.00 107 GLY A N 1
ATOM 845 C CA . GLY A 1 107 ? -3.025 -9.831 3.832 1.00 71.00 107 GLY A CA 1
ATOM 846 C C . GLY A 1 107 ? -4.288 -10.246 4.596 1.00 71.00 107 GLY A C 1
ATOM 847 O O . GLY A 1 107 ? -4.631 -9.609 5.593 1.00 71.00 107 GLY A O 1
ATOM 848 N N . ALA A 1 108 ? -5.003 -11.277 4.125 1.00 75.81 108 ALA A N 1
ATOM 849 C CA . ALA A 1 108 ? -6.266 -11.729 4.714 1.00 75.81 108 ALA A CA 1
ATOM 850 C C . ALA A 1 108 ? -6.100 -12.134 6.189 1.00 75.81 108 ALA A C 1
ATOM 852 O O . ALA A 1 108 ? -6.883 -11.704 7.031 1.00 75.81 108 ALA A O 1
ATOM 853 N N . ARG A 1 109 ? -5.015 -12.854 6.513 1.00 79.81 109 ARG A N 1
ATOM 854 C CA . ARG A 1 109 ? -4.660 -13.281 7.877 1.00 79.81 109 ARG A CA 1
ATOM 855 C C . ARG A 1 109 ? -4.517 -12.113 8.864 1.00 79.81 109 ARG A C 1
ATOM 857 O O . ARG A 1 109 ? -4.937 -12.229 10.008 1.00 79.81 109 ARG A O 1
ATOM 864 N N . ILE A 1 110 ? -3.980 -10.975 8.411 1.00 81.19 110 ILE A N 1
ATOM 865 C CA . ILE A 1 110 ? -3.842 -9.755 9.227 1.00 81.19 110 ILE A CA 1
ATOM 866 C C . ILE A 1 110 ? -5.221 -9.131 9.488 1.00 81.19 110 ILE A C 1
ATOM 868 O O . ILE A 1 110 ? -5.503 -8.718 10.609 1.00 81.19 110 ILE A O 1
ATOM 872 N N . GLY A 1 111 ? -6.090 -9.102 8.470 1.00 82.75 111 GLY A N 1
ATOM 873 C CA . GLY A 1 111 ? -7.472 -8.636 8.611 1.00 82.75 111 GLY A CA 1
ATOM 874 C C . GLY A 1 111 ? -8.282 -9.498 9.580 1.00 82.75 111 GLY A C 1
ATOM 875 O O . GLY A 1 111 ? -8.900 -8.956 10.487 1.00 82.75 111 GLY A O 1
ATOM 876 N N . ALA A 1 112 ? -8.210 -10.827 9.447 1.00 85.62 112 ALA A N 1
ATOM 877 C CA . ALA A 1 112 ? -8.894 -11.764 10.340 1.00 85.62 112 ALA A CA 1
ATOM 878 C C . ALA A 1 112 ? -8.472 -11.576 11.808 1.00 85.62 112 ALA A C 1
ATOM 880 O O . ALA A 1 112 ? -9.331 -11.469 12.678 1.00 85.62 112 ALA A O 1
ATOM 881 N N . VAL A 1 113 ? -7.164 -11.448 12.075 1.00 89.81 113 VAL A N 1
ATOM 882 C CA . VAL A 1 113 ? -6.634 -11.165 13.420 1.00 89.81 113 VAL A CA 1
ATOM 883 C C . VAL A 1 113 ? -7.254 -9.900 14.025 1.00 89.81 113 VAL A C 1
ATOM 885 O O . VAL A 1 113 ? -7.764 -9.953 15.144 1.00 89.81 113 VAL A O 1
ATOM 888 N N . TRP A 1 114 ? -7.251 -8.776 13.300 1.00 89.44 114 TRP A N 1
ATOM 889 C CA . TRP A 1 114 ? -7.820 -7.526 13.816 1.00 89.44 114 TRP A CA 1
ATOM 890 C C . TRP A 1 114 ? -9.342 -7.584 13.952 1.00 89.44 114 TRP A C 1
ATOM 892 O O . TRP A 1 114 ? -9.860 -7.183 14.988 1.00 89.44 114 TRP A O 1
ATOM 902 N N . GLN A 1 115 ? -10.058 -8.173 12.993 1.00 91.00 115 GLN A N 1
ATOM 903 C CA . GLN A 1 115 ? -11.513 -8.334 13.065 1.00 91.00 115 GLN A CA 1
ATOM 904 C C . GLN A 1 115 ? -11.955 -9.194 14.259 1.00 91.00 115 GLN A C 1
ATOM 906 O O . GLN A 1 115 ? -12.942 -8.854 14.914 1.00 91.00 115 GLN A O 1
ATOM 911 N N . THR A 1 116 ? -11.219 -10.258 14.601 1.00 92.12 116 THR A N 1
ATOM 912 C CA . THR A 1 116 ? -11.496 -11.053 15.809 1.00 92.12 116 THR A CA 1
ATOM 913 C C . THR A 1 116 ? -11.204 -10.259 17.088 1.00 92.12 116 THR A C 1
ATOM 915 O O . THR A 1 116 ? -12.038 -10.255 17.993 1.00 92.12 116 THR A O 1
ATOM 918 N N . LEU A 1 117 ? -10.095 -9.508 17.154 1.00 93.88 117 LEU A N 1
ATOM 919 C CA . LEU A 1 117 ? -9.793 -8.620 18.292 1.00 93.88 117 LEU A CA 1
ATOM 920 C C . LEU A 1 117 ? -10.872 -7.526 18.470 1.00 93.88 117 LEU A C 1
ATOM 922 O O . LEU A 1 117 ? -11.381 -7.344 19.576 1.00 93.88 117 LEU A O 1
ATOM 926 N N . HIS A 1 118 ? -11.291 -6.870 17.382 1.00 93.94 118 HIS A N 1
ATOM 927 C CA . HIS A 1 118 ? -12.390 -5.890 17.336 1.00 93.94 118 HIS A CA 1
ATOM 928 C C . HIS A 1 118 ? -13.766 -6.513 17.662 1.00 93.94 118 HIS A C 1
ATOM 930 O O . HIS A 1 118 ? -14.698 -5.815 18.070 1.00 93.94 118 HIS A O 1
ATOM 936 N N . GLY A 1 119 ? -13.932 -7.825 17.467 1.00 92.75 119 GLY A N 1
ATOM 937 C CA . GLY A 1 119 ? -15.102 -8.587 17.908 1.00 92.75 119 GLY A CA 1
ATOM 938 C C . GLY A 1 119 ? -15.120 -8.774 19.426 1.00 92.75 119 GLY A C 1
ATOM 939 O O . GLY A 1 119 ? -16.076 -8.368 20.088 1.00 92.75 119 GLY A O 1
ATOM 940 N N . VAL A 1 120 ? -14.032 -9.320 19.979 1.00 94.31 120 VAL A N 1
ATOM 941 C CA . VAL A 1 120 ? -13.866 -9.564 21.423 1.00 94.31 120 VAL A CA 1
ATOM 942 C C . VAL A 1 120 ? -13.960 -8.265 22.227 1.00 94.31 120 VAL A C 1
ATOM 944 O O . VAL A 1 120 ? -14.645 -8.221 23.248 1.00 94.31 120 VAL A O 1
ATOM 947 N N . GLU A 1 121 ? -13.343 -7.179 21.755 1.00 93.81 121 GLU A N 1
ATOM 948 C CA . GLU A 1 121 ? -13.393 -5.880 22.434 1.00 93.81 121 GLU A CA 1
ATOM 949 C C . GLU A 1 121 ? -14.820 -5.310 22.519 1.00 93.81 121 GLU A C 1
ATOM 951 O O . GLU A 1 121 ? -15.257 -4.892 23.596 1.00 93.81 121 GLU A O 1
ATOM 956 N N . ARG A 1 122 ? -15.595 -5.370 21.425 1.00 93.88 122 ARG A N 1
ATOM 957 C CA . ARG A 1 122 ? -17.011 -4.961 21.425 1.00 93.88 122 ARG A CA 1
ATOM 958 C C . ARG A 1 122 ? -17.892 -5.867 22.283 1.00 93.88 122 ARG A C 1
ATOM 960 O O . ARG A 1 122 ? -18.844 -5.374 22.887 1.00 93.88 122 ARG A O 1
ATOM 967 N N . ALA A 1 123 ? -17.589 -7.163 22.362 1.00 91.81 123 ALA A N 1
ATOM 968 C CA . ALA A 1 123 ? -18.310 -8.090 23.232 1.00 91.81 123 ALA A CA 1
ATOM 969 C C . ALA A 1 123 ? -18.074 -7.762 24.717 1.00 91.81 123 ALA A C 1
ATOM 971 O O . ALA A 1 123 ? -19.026 -7.690 25.495 1.00 91.81 123 ALA A O 1
ATOM 972 N N . LEU A 1 124 ? -16.823 -7.474 25.100 1.00 91.44 124 LEU A N 1
ATOM 973 C CA . LEU A 1 124 ? -16.440 -7.143 26.476 1.00 91.44 124 LEU A CA 1
ATOM 974 C C . LEU A 1 124 ? -17.129 -5.893 27.038 1.00 91.44 124 LEU A C 1
ATOM 976 O O . LEU A 1 124 ? -17.327 -5.817 28.250 1.00 91.44 124 LEU A O 1
ATOM 980 N N . VAL A 1 125 ? -17.527 -4.931 26.198 1.00 92.12 125 VAL A N 1
ATOM 981 C CA . VAL A 1 125 ? -18.300 -3.753 26.639 1.00 92.12 125 VAL A CA 1
ATOM 982 C C . VAL A 1 125 ? -19.599 -4.155 27.336 1.00 92.12 125 VAL A C 1
ATOM 984 O O . VAL A 1 125 ? -19.938 -3.566 28.362 1.00 92.12 125 VAL A O 1
ATOM 987 N N . MET A 1 126 ? -20.292 -5.182 26.835 1.00 91.19 126 MET A N 1
ATOM 988 C CA . MET A 1 126 ? -21.601 -5.603 27.351 1.00 91.19 126 MET A CA 1
ATOM 989 C C . MET A 1 126 ? -21.550 -6.125 28.795 1.00 91.19 126 MET A C 1
ATOM 991 O O . MET A 1 126 ? -22.559 -6.072 29.490 1.00 91.19 126 MET A O 1
ATOM 995 N N . TYR A 1 127 ? -20.381 -6.569 29.266 1.00 90.50 127 TYR A N 1
ATOM 996 C CA . TYR A 1 127 ? -20.189 -7.143 30.605 1.00 90.50 127 TYR A CA 1
ATOM 997 C C . TYR A 1 127 ? -19.475 -6.198 31.583 1.00 90.50 127 TYR A C 1
ATOM 999 O O . TYR A 1 127 ? -19.177 -6.572 32.714 1.00 90.50 127 TYR A O 1
ATOM 1007 N N . ARG A 1 128 ? -19.186 -4.955 31.175 1.00 89.12 128 ARG A N 1
ATOM 1008 C CA . ARG A 1 128 ? -18.545 -3.959 32.047 1.00 89.12 128 ARG A CA 1
ATOM 1009 C C . ARG A 1 128 ? -19.565 -3.200 32.885 1.00 89.12 128 ARG A C 1
ATOM 1011 O O . ARG A 1 128 ? -20.723 -3.027 32.495 1.00 89.12 128 ARG A O 1
ATOM 1018 N N . SER A 1 129 ? -19.105 -2.721 34.039 1.00 89.00 129 SER A N 1
ATOM 1019 C CA . SER A 1 129 ? -19.852 -1.805 34.903 1.00 89.00 129 SER A CA 1
ATOM 1020 C C . SER A 1 129 ? -19.728 -0.359 34.410 1.00 89.00 129 SER A C 1
ATOM 1022 O O . SER A 1 129 ? -18.745 0.005 33.761 1.00 89.00 129 SER A O 1
ATOM 1024 N N . SER A 1 130 ? -20.684 0.506 34.777 1.00 86.44 130 SER A N 1
ATOM 1025 C CA . SER A 1 130 ? -20.655 1.938 34.413 1.00 86.44 130 SER A CA 1
ATOM 1026 C C . SER A 1 130 ? -19.351 2.627 34.851 1.00 86.44 130 SER A C 1
ATOM 1028 O O . SER A 1 130 ? -18.804 3.461 34.130 1.00 86.44 130 SER A O 1
ATOM 1030 N N . LYS A 1 131 ? -18.794 2.229 36.006 1.00 87.69 131 LYS A N 1
ATOM 1031 C CA . LYS A 1 131 ? -17.534 2.770 36.535 1.00 87.69 131 LYS A CA 1
ATOM 1032 C C . LYS A 1 131 ? -16.326 2.407 35.662 1.00 87.69 131 LYS A C 1
ATOM 1034 O O . LYS A 1 131 ? -15.502 3.280 35.404 1.00 87.69 131 LYS A O 1
ATOM 1039 N N . ASP A 1 132 ? -16.230 1.158 35.201 1.00 87.81 132 ASP A N 1
ATOM 1040 C CA . ASP A 1 132 ? -15.133 0.714 34.328 1.00 87.81 132 ASP A CA 1
ATOM 1041 C C . ASP A 1 132 ? -15.250 1.312 32.918 1.00 87.81 132 ASP A C 1
ATOM 1043 O O . ASP A 1 132 ? -14.276 1.846 32.387 1.00 87.81 132 ASP A O 1
ATOM 1047 N N . LEU A 1 133 ? -16.465 1.325 32.352 1.00 89.25 133 LEU A N 1
ATOM 1048 C CA . LEU A 1 133 ? -16.733 1.987 31.071 1.00 89.25 133 LEU A CA 1
ATOM 1049 C C . LEU A 1 133 ? -16.347 3.467 31.120 1.00 89.25 133 LEU A C 1
ATOM 1051 O O . LEU A 1 133 ? -15.611 3.926 30.250 1.00 89.25 133 LEU A O 1
ATOM 1055 N N . LYS A 1 134 ? -16.762 4.203 32.162 1.00 90.25 134 LYS A N 1
ATOM 1056 C CA . LYS A 1 134 ? -16.394 5.616 32.328 1.00 90.25 134 LYS A CA 1
ATOM 1057 C C . LYS A 1 134 ? -14.877 5.805 32.441 1.00 90.25 134 LYS A C 1
ATOM 1059 O O . LYS A 1 134 ? -14.345 6.700 31.795 1.00 90.25 134 LYS A O 1
ATOM 1064 N N . GLY A 1 135 ? -14.189 4.960 33.215 1.00 88.62 135 GLY A N 1
ATOM 1065 C CA . GLY A 1 135 ? -12.735 5.035 33.401 1.00 88.62 135 GLY A CA 1
ATOM 1066 C C . GLY A 1 135 ? -11.915 4.750 32.136 1.00 88.62 135 GLY A C 1
ATOM 1067 O O . GLY A 1 135 ? -10.799 5.243 32.013 1.00 88.62 135 GLY A O 1
ATOM 1068 N N . ARG A 1 136 ? -12.468 3.988 31.182 1.00 87.12 136 ARG A N 1
ATOM 1069 C CA . ARG A 1 136 ? -11.821 3.658 29.899 1.00 87.12 136 ARG A CA 1
ATOM 1070 C C . ARG A 1 136 ? -12.230 4.567 28.736 1.00 87.12 136 ARG A C 1
ATOM 1072 O O . ARG A 1 136 ? -11.545 4.586 27.713 1.00 87.12 136 ARG A O 1
ATOM 1079 N N . LEU A 1 137 ? -13.326 5.316 28.870 1.00 91.06 137 LEU A N 1
ATOM 1080 C CA . LEU A 1 137 ? -13.952 6.012 27.746 1.00 91.06 137 LEU A CA 1
ATOM 1081 C C . LEU A 1 137 ? -13.073 7.094 27.116 1.00 91.06 137 LEU A C 1
ATOM 1083 O O . LEU A 1 137 ? -13.095 7.235 25.898 1.00 91.06 137 LEU A O 1
ATOM 1087 N N . ASP A 1 138 ? -12.273 7.823 27.897 1.00 90.38 138 ASP A N 1
ATOM 1088 C CA . ASP A 1 138 ? -11.376 8.844 27.340 1.00 90.38 138 ASP A CA 1
ATOM 1089 C C . ASP A 1 138 ? -10.275 8.232 26.449 1.00 90.38 138 ASP A C 1
ATOM 1091 O O . ASP A 1 138 ? -9.868 8.862 25.474 1.00 90.38 138 ASP A O 1
ATOM 1095 N N . GLY A 1 139 ? -9.863 6.982 26.708 1.00 89.06 139 GLY A N 1
ATOM 1096 C CA . GLY A 1 139 ? -8.975 6.211 25.829 1.00 89.06 139 GLY A CA 1
ATOM 1097 C C . GLY A 1 139 ? -9.667 5.797 24.528 1.00 89.06 139 GLY A C 1
ATOM 1098 O O . GLY A 1 139 ? -9.181 6.112 23.446 1.00 89.06 139 GLY A O 1
ATOM 1099 N N . VAL A 1 140 ? -10.865 5.208 24.623 1.00 90.25 140 VAL A N 1
ATOM 1100 C CA . VAL A 1 140 ? -11.694 4.855 23.448 1.00 90.25 140 VAL A CA 1
ATOM 1101 C C . VAL A 1 140 ? -11.988 6.086 22.579 1.00 90.25 140 VAL A C 1
ATOM 1103 O O . VAL A 1 140 ? -11.948 6.017 21.353 1.00 90.25 140 VAL A O 1
ATOM 1106 N N . VAL A 1 141 ? -12.232 7.241 23.201 1.00 92.19 141 VAL A N 1
ATOM 1107 C CA . VAL A 1 141 ? -12.415 8.535 22.529 1.00 92.19 141 VAL A CA 1
ATOM 1108 C C . VAL A 1 141 ? -11.117 9.051 21.897 1.00 92.19 141 VAL A C 1
ATOM 1110 O O . VAL A 1 141 ? -11.182 9.691 20.847 1.00 92.19 141 VAL A O 1
ATOM 1113 N N . ALA A 1 142 ? -9.952 8.819 22.507 1.00 89.62 142 ALA A N 1
ATOM 1114 C CA . ALA A 1 142 ? -8.660 9.200 21.939 1.00 89.62 142 ALA A CA 1
ATOM 1115 C C . ALA A 1 142 ? -8.314 8.364 20.696 1.00 89.62 142 ALA A C 1
ATOM 1117 O O . ALA A 1 142 ? -7.865 8.930 19.700 1.00 89.62 142 ALA A O 1
ATOM 1118 N N . ASP A 1 143 ? -8.594 7.059 20.717 1.00 87.06 143 ASP A N 1
ATOM 1119 C CA . ASP A 1 143 ? -8.411 6.172 19.564 1.00 87.06 143 ASP A CA 1
ATOM 1120 C C . ASP A 1 143 ? -9.431 6.459 18.457 1.00 87.06 143 ASP A C 1
ATOM 1122 O O . ASP A 1 143 ? -9.055 6.642 17.300 1.00 87.06 143 A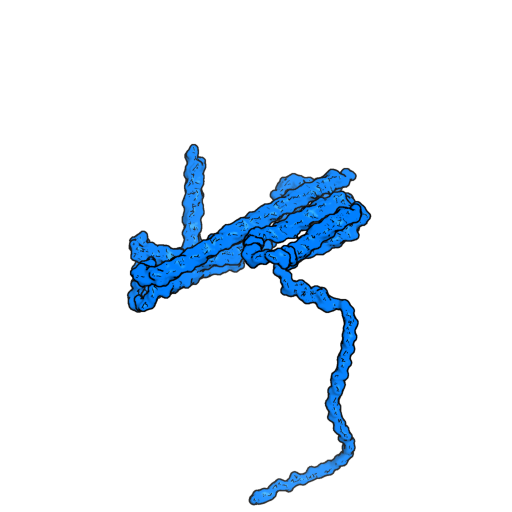SP A O 1
ATOM 1126 N N . ALA A 1 144 ? -10.712 6.630 18.796 1.00 90.31 144 ALA A N 1
ATOM 1127 C CA . ALA A 1 144 ? -11.747 6.972 17.819 1.00 90.31 144 ALA A CA 1
ATOM 1128 C C . ALA A 1 144 ? -11.459 8.288 17.069 1.00 90.31 144 ALA A C 1
ATOM 1130 O O . ALA A 1 144 ? -11.740 8.394 15.875 1.00 90.31 144 ALA A O 1
ATOM 1131 N N . LYS A 1 145 ? -10.828 9.274 17.724 1.00 90.12 145 LYS A N 1
ATOM 1132 C CA . LYS A 1 145 ? -10.386 10.539 17.100 1.00 90.12 145 LYS A CA 1
ATOM 1133 C C . LYS A 1 145 ? -9.240 10.393 16.090 1.00 90.12 145 LYS A C 1
ATOM 1135 O O . LYS A 1 145 ? -8.973 11.356 15.374 1.00 90.12 145 LYS A O 1
ATOM 1140 N N . GLN A 1 146 ? -8.557 9.248 16.032 1.00 87.75 146 GLN A N 1
ATOM 1141 C CA . GLN A 1 146 ? -7.519 8.983 15.026 1.00 87.75 146 GLN A CA 1
ATOM 1142 C C . GLN A 1 146 ? -8.128 8.564 13.678 1.00 87.75 146 GLN A C 1
ATOM 1144 O O . GLN A 1 146 ? -7.532 8.831 12.636 1.00 87.75 146 GLN A O 1
ATOM 1149 N N . TYR A 1 147 ? -9.314 7.942 13.698 1.00 86.81 147 TYR A N 1
ATOM 1150 C CA . TYR A 1 147 ? -9.934 7.313 12.524 1.00 86.81 147 TYR A CA 1
ATOM 1151 C C . TYR A 1 147 ? -11.246 7.977 12.073 1.00 86.81 147 TYR A C 1
ATOM 1153 O O . TYR A 1 147 ? -11.566 7.939 10.885 1.00 86.81 147 TYR A O 1
ATOM 1161 N N . LEU A 1 148 ? -12.006 8.594 12.987 1.00 89.44 148 LEU A N 1
ATOM 1162 C CA . LEU A 1 148 ? -13.296 9.230 12.687 1.00 89.44 148 LEU A CA 1
ATOM 1163 C C . LEU A 1 148 ? -13.164 10.731 12.348 1.00 89.44 148 LEU A C 1
ATOM 1165 O O . LEU A 1 148 ? -12.208 11.389 12.769 1.00 89.44 148 LEU A O 1
ATOM 1169 N N . PRO A 1 149 ? -14.136 11.318 11.618 1.00 88.38 149 PRO A N 1
ATOM 1170 C CA . PRO A 1 149 ? -14.162 12.752 11.334 1.00 88.38 149 PRO A CA 1
ATOM 1171 C C . PRO A 1 149 ? -14.130 13.621 12.601 1.00 88.38 149 PRO A C 1
ATOM 1173 O O . PRO A 1 149 ? -14.760 13.306 13.608 1.00 88.38 149 PRO A O 1
ATOM 1176 N N . LYS A 1 150 ? -13.480 14.792 12.523 1.00 84.19 150 LYS A N 1
ATOM 1177 C CA . LYS A 1 150 ? -13.317 15.732 13.658 1.00 84.19 150 LYS A CA 1
ATOM 1178 C C . LYS A 1 150 ? -14.628 16.142 14.351 1.00 84.19 150 LYS A C 1
ATOM 1180 O O . LYS A 1 150 ? -14.599 16.492 15.527 1.00 84.19 150 LYS A O 1
ATOM 1185 N N . ASN A 1 151 ? -15.746 16.096 13.623 1.00 87.19 151 ASN A N 1
ATOM 1186 C CA . ASN A 1 151 ? -17.080 16.488 14.082 1.00 87.19 151 ASN A CA 1
ATOM 1187 C C . ASN A 1 151 ? -18.039 15.285 14.224 1.00 87.19 151 ASN A C 1
ATOM 1189 O O . ASN A 1 151 ? -19.253 15.474 14.179 1.00 87.19 151 ASN A O 1
ATOM 1193 N N . ASP A 1 152 ? -17.526 14.054 14.345 1.00 89.81 152 ASP A N 1
ATOM 1194 C CA . ASP A 1 152 ? -18.370 12.858 14.460 1.00 89.81 152 ASP A CA 1
ATOM 1195 C C . ASP A 1 152 ? -19.290 12.916 15.707 1.00 89.81 152 ASP A C 1
ATOM 1197 O O . ASP A 1 152 ? -18.819 13.190 16.822 1.00 89.81 152 ASP A O 1
ATOM 1201 N N . PRO A 1 153 ? -20.607 12.663 15.555 1.00 89.81 153 PRO A N 1
ATOM 1202 C CA . PRO A 1 153 ? -21.564 12.802 16.647 1.00 89.81 153 PRO A CA 1
ATOM 1203 C C . PRO A 1 153 ? -21.381 11.758 17.757 1.00 89.81 153 PRO A C 1
ATOM 1205 O O . PRO A 1 153 ? -21.635 12.091 18.913 1.00 89.81 153 PRO A O 1
ATOM 1208 N N . ALA A 1 154 ? -20.908 10.542 17.459 1.00 88.94 154 ALA A N 1
ATOM 1209 C CA . ALA A 1 154 ? -20.658 9.513 18.471 1.00 88.94 154 ALA A CA 1
ATOM 1210 C C . ALA A 1 154 ? -19.428 9.870 19.323 1.00 88.94 154 ALA A C 1
ATOM 1212 O O . ALA A 1 154 ? -19.466 9.748 20.549 1.00 88.94 154 ALA A O 1
ATOM 1213 N N . VAL A 1 155 ? -18.373 10.422 18.707 1.00 91.31 155 VAL A N 1
ATOM 1214 C CA . VAL A 1 155 ? -17.217 10.977 19.441 1.00 91.31 155 VAL A CA 1
ATOM 1215 C C . VAL A 1 155 ? -17.658 12.136 20.344 1.00 91.31 155 VAL A C 1
ATOM 1217 O O . VAL A 1 155 ? -17.298 12.183 21.524 1.00 91.31 155 VAL A O 1
ATOM 1220 N N . ALA A 1 156 ? -18.477 13.058 19.827 1.00 90.38 156 ALA A N 1
ATOM 1221 C CA . ALA A 1 156 ? -19.004 14.181 20.603 1.00 90.38 156 ALA A CA 1
ATOM 1222 C C . ALA A 1 156 ? -19.931 13.734 21.753 1.00 90.38 156 ALA A C 1
ATOM 1224 O O . ALA A 1 156 ? -19.937 14.356 22.819 1.00 90.38 156 ALA A O 1
ATOM 1225 N N . GLN A 1 157 ? -20.691 12.654 21.563 1.00 89.81 157 GLN A N 1
ATOM 1226 C CA . GLN A 1 157 ? -21.561 12.056 22.575 1.00 89.81 157 GLN A CA 1
ATOM 1227 C C . GLN A 1 157 ? -20.752 11.350 23.674 1.00 89.81 157 GLN A C 1
ATOM 1229 O O . GLN A 1 157 ? -20.989 11.591 24.858 1.00 89.81 157 GLN A O 1
ATOM 1234 N N . ALA A 1 158 ? -19.725 10.579 23.315 1.00 89.81 158 ALA A N 1
ATOM 1235 C CA . ALA A 1 158 ? -18.848 9.921 24.280 1.00 89.81 158 ALA A CA 1
ATOM 1236 C C . ALA A 1 158 ? -18.026 10.906 25.133 1.00 89.81 158 ALA A C 1
ATOM 1238 O O . ALA A 1 158 ? -17.886 10.696 26.337 1.00 89.81 158 ALA A O 1
ATOM 1239 N N . VAL A 1 159 ? -17.590 12.041 24.570 1.00 90.12 159 VAL A N 1
ATOM 1240 C CA . VAL A 1 159 ? -16.978 13.149 25.340 1.00 90.12 159 VAL A CA 1
ATOM 1241 C C . VAL A 1 159 ? -17.952 13.763 26.363 1.00 90.12 159 VAL A C 1
ATOM 1243 O O . VAL A 1 159 ? -17.524 14.311 27.381 1.00 90.12 159 VAL A O 1
ATOM 1246 N N . ARG A 1 160 ? -19.273 13.678 26.139 1.00 89.75 160 ARG A N 1
ATOM 1247 C CA . ARG A 1 160 ? -20.274 14.060 27.154 1.00 89.75 160 ARG A CA 1
ATOM 1248 C C . ARG A 1 160 ? -20.407 12.975 28.225 1.00 89.75 160 ARG A C 1
ATOM 1250 O O . ARG A 1 160 ? -20.479 13.316 29.404 1.00 89.75 160 ARG A O 1
ATOM 1257 N N . TRP A 1 161 ? -20.377 11.698 27.840 1.00 90.38 161 TRP A N 1
ATOM 1258 C CA . TRP A 1 161 ? -20.465 10.565 28.767 1.00 90.38 161 TRP A CA 1
ATOM 1259 C C . TRP A 1 161 ? -19.241 10.403 29.685 1.00 90.38 161 TRP A C 1
ATOM 1261 O O . TRP A 1 161 ? -19.418 10.056 30.854 1.00 90.38 161 TRP A O 1
ATOM 1271 N N . SER A 1 162 ? -18.016 10.713 29.235 1.00 86.12 162 SER A N 1
ATOM 1272 C CA . SER A 1 162 ? -16.837 10.653 30.124 1.00 86.12 162 SER A CA 1
ATOM 1273 C C . SER A 1 162 ? -16.883 11.724 31.219 1.00 86.12 162 SER A C 1
ATOM 1275 O O . SER A 1 162 ? -16.433 11.494 32.340 1.00 86.12 162 SER A O 1
ATOM 1277 N N . ARG A 1 163 ? -17.572 12.847 30.970 1.00 87.25 163 ARG A N 1
ATOM 1278 C CA . ARG A 1 163 ? -17.941 13.823 32.009 1.00 87.25 163 ARG A CA 1
ATOM 1279 C C . ARG A 1 163 ? -19.084 13.294 32.880 1.00 87.25 163 ARG A C 1
ATOM 1281 O O . ARG A 1 163 ? -18.903 13.101 34.085 1.00 87.25 163 ARG A O 1
ATOM 1288 N N . ASN A 1 164 ? -20.239 13.017 32.276 1.00 87.94 164 ASN A N 1
ATOM 1289 C CA . ASN A 1 164 ? -21.455 12.574 32.957 1.00 87.94 164 ASN A CA 1
ATOM 1290 C C . ASN A 1 164 ? -22.029 11.316 32.285 1.00 87.94 164 ASN A C 1
ATOM 1292 O O . ASN A 1 164 ? -22.682 11.405 31.244 1.00 87.94 164 ASN A O 1
ATOM 1296 N N . ALA A 1 165 ? -21.767 10.150 32.877 1.00 86.88 165 ALA A N 1
ATOM 1297 C CA . ALA A 1 165 ? -22.204 8.867 32.336 1.00 86.88 165 ALA A CA 1
ATOM 1298 C C . ALA A 1 165 ? -23.740 8.722 32.421 1.00 86.88 165 ALA A C 1
ATOM 1300 O O . ALA A 1 165 ? -24.346 9.250 33.360 1.00 86.88 165 ALA A O 1
ATOM 1301 N N . PRO A 1 166 ? -24.385 8.005 31.482 1.00 87.94 166 PRO A N 1
ATOM 1302 C CA . PRO A 1 166 ? -25.807 7.690 31.577 1.00 87.94 166 PRO A CA 1
ATOM 1303 C C . PRO A 1 166 ? -26.152 6.945 32.873 1.00 87.94 166 PRO A C 1
ATOM 1305 O O . PRO A 1 166 ? -25.355 6.159 33.388 1.00 87.94 166 PRO A O 1
ATOM 1308 N N . LYS A 1 167 ? -27.369 7.174 33.383 1.00 86.94 167 LYS A N 1
ATOM 1309 C CA . LYS A 1 167 ? -27.930 6.386 34.496 1.00 86.94 167 LYS A CA 1
ATOM 1310 C C . LYS A 1 167 ? -28.309 4.968 34.059 1.00 86.94 167 LYS A C 1
ATOM 1312 O O . LYS A 1 167 ? -28.212 4.043 34.854 1.00 86.94 167 LYS A O 1
ATOM 1317 N N . ASP A 1 168 ? -28.740 4.826 32.809 1.00 91.56 168 ASP A N 1
ATOM 1318 C CA . ASP A 1 168 ? -29.003 3.548 32.158 1.00 91.56 168 ASP A CA 1
ATOM 1319 C C . ASP A 1 168 ? -27.677 2.937 31.673 1.00 91.56 168 ASP A C 1
ATOM 1321 O O . ASP A 1 168 ? -26.972 3.508 30.835 1.00 91.56 168 ASP A O 1
ATOM 1325 N N . ILE A 1 169 ? -27.330 1.777 32.231 1.00 89.88 169 ILE A N 1
ATOM 1326 C CA . ILE A 1 169 ? -26.110 1.043 31.894 1.00 89.88 169 ILE A CA 1
ATOM 1327 C C . ILE A 1 169 ? -26.164 0.443 30.485 1.00 89.88 169 ILE A C 1
ATOM 1329 O O . ILE A 1 169 ? -25.134 0.402 29.818 1.00 89.88 169 ILE A O 1
ATOM 1333 N N . ASP A 1 170 ? -27.328 0.035 29.987 1.00 90.12 170 ASP A N 1
ATOM 1334 C CA . ASP A 1 170 ? -27.433 -0.638 28.693 1.00 90.12 170 ASP A CA 1
ATOM 1335 C C . ASP A 1 170 ? -27.494 0.375 27.541 1.00 90.12 170 ASP A C 1
ATOM 1337 O O . ASP A 1 170 ? -26.867 0.156 26.498 1.00 90.12 170 ASP A O 1
ATOM 1341 N N . GLN A 1 171 ? -28.074 1.562 27.767 1.00 89.88 171 GLN A N 1
ATOM 1342 C CA . GLN A 1 171 ? -27.824 2.739 26.919 1.00 89.88 171 GLN A CA 1
ATOM 1343 C C . GLN A 1 171 ? -26.329 3.105 26.883 1.00 89.88 171 GLN A C 1
ATOM 1345 O O . GLN A 1 171 ? -25.801 3.433 25.819 1.00 89.88 171 GLN A O 1
ATOM 1350 N N . PHE A 1 172 ? -25.621 3.038 28.017 1.00 92.38 172 PHE A N 1
ATOM 1351 C CA . PHE A 1 172 ? -24.193 3.364 28.038 1.00 92.38 172 PHE A CA 1
ATOM 1352 C C . PHE A 1 172 ? -23.348 2.315 27.296 1.00 92.38 172 PHE A C 1
ATOM 1354 O O . PHE A 1 172 ? -22.514 2.670 26.464 1.00 92.38 172 PHE A O 1
ATOM 1361 N N . ARG A 1 173 ? -23.601 1.022 27.537 1.00 93.50 173 ARG A N 1
ATOM 1362 C CA . ARG A 1 173 ? -22.944 -0.106 26.857 1.00 93.50 173 ARG A CA 1
ATOM 1363 C C . ARG A 1 173 ? -23.164 -0.062 25.349 1.00 93.50 173 ARG A C 1
ATOM 1365 O O . ARG A 1 173 ? -22.194 -0.109 24.598 1.00 93.50 173 ARG A O 1
ATOM 1372 N N . SER A 1 174 ? -24.414 0.070 24.902 1.00 92.25 174 SER A N 1
ATOM 1373 C CA . SER A 1 174 ? -24.742 0.144 23.471 1.00 92.25 174 SER A CA 1
ATOM 1374 C C . SER A 1 174 ? -24.085 1.348 22.789 1.00 92.25 174 SER A C 1
ATOM 1376 O O . SER A 1 174 ? -23.492 1.183 21.725 1.00 92.25 174 SER A O 1
ATOM 1378 N N . GLY A 1 175 ? -24.083 2.519 23.435 1.00 92.06 175 GLY A N 1
ATOM 1379 C CA . GLY A 1 175 ? -23.410 3.718 22.932 1.00 92.06 175 GLY A CA 1
ATOM 1380 C C . GLY A 1 175 ? -21.886 3.588 22.811 1.00 92.06 175 GLY A C 1
ATOM 1381 O O . GLY A 1 175 ? -21.304 4.012 21.813 1.00 92.06 175 GLY A O 1
ATOM 1382 N N . VAL A 1 176 ? -21.222 2.964 23.792 1.00 93.38 176 VAL A N 1
ATOM 1383 C CA . VAL A 1 176 ? -19.775 2.681 23.714 1.00 93.38 176 VAL A CA 1
ATOM 1384 C C . VAL A 1 176 ? -19.475 1.610 22.657 1.00 93.38 176 VAL A C 1
ATOM 1386 O O . VAL A 1 176 ? -18.473 1.719 21.950 1.00 93.38 176 VAL A O 1
ATOM 1389 N N . ARG A 1 177 ? -20.353 0.610 22.492 1.00 94.31 177 ARG A N 1
ATOM 1390 C CA . ARG A 1 177 ? -20.214 -0.426 21.456 1.00 94.31 177 ARG A CA 1
ATOM 1391 C C . ARG A 1 177 ? -20.333 0.152 20.043 1.00 94.31 177 ARG A C 1
ATOM 1393 O O . ARG A 1 177 ? -19.544 -0.231 19.188 1.00 94.31 177 ARG A O 1
ATOM 1400 N N . ASP A 1 178 ? -21.269 1.074 19.815 1.00 93.44 178 ASP A N 1
ATOM 1401 C CA . ASP A 1 178 ? -21.445 1.795 18.544 1.00 93.44 178 ASP A CA 1
ATOM 1402 C C . ASP A 1 178 ? -20.223 2.674 18.213 1.00 93.44 178 ASP A C 1
ATOM 1404 O O . ASP A 1 178 ? -19.695 2.607 17.104 1.00 93.44 178 ASP A O 1
ATOM 1408 N N . LEU A 1 179 ? -19.681 3.415 19.190 1.00 94.00 179 LEU A N 1
ATOM 1409 C CA . LEU A 1 179 ? -18.443 4.182 18.987 1.00 94.00 179 LEU A CA 1
ATOM 1410 C C . LEU A 1 179 ? -17.257 3.283 18.593 1.00 94.00 179 LEU A C 1
ATOM 1412 O O . LEU A 1 179 ? -16.531 3.609 17.651 1.00 94.00 179 LEU A O 1
ATOM 1416 N N . LEU A 1 180 ? -17.063 2.160 19.293 1.00 94.12 180 LEU A N 1
ATOM 1417 C CA . LEU A 1 180 ? -16.025 1.184 18.946 1.00 94.12 180 LEU A CA 1
ATOM 1418 C C . LEU A 1 180 ? -16.263 0.590 17.558 1.00 94.12 180 LEU A C 1
ATOM 1420 O O . LEU A 1 180 ? -15.338 0.523 16.762 1.00 94.12 180 LEU A O 1
ATOM 1424 N N . GLU A 1 181 ? -17.496 0.204 17.234 1.00 94.06 181 GLU A N 1
ATOM 1425 C CA . GLU A 1 181 ? -17.856 -0.356 15.931 1.00 94.06 181 GLU A CA 1
ATOM 1426 C C . GLU A 1 181 ? -17.525 0.596 14.777 1.00 94.06 181 GLU A C 1
ATOM 1428 O O . GLU A 1 181 ? -16.848 0.186 13.835 1.00 94.06 181 GLU A O 1
ATOM 1433 N N . ARG A 1 182 ? -17.882 1.881 14.889 1.00 93.44 182 ARG A N 1
ATOM 1434 C CA . ARG A 1 182 ? -17.511 2.908 13.901 1.00 93.44 182 ARG A CA 1
ATOM 1435 C C . ARG A 1 182 ? -15.997 3.120 13.824 1.00 93.44 182 ARG A C 1
ATOM 1437 O O . ARG A 1 182 ? -15.450 3.197 12.727 1.00 93.44 182 ARG A O 1
ATOM 1444 N N . SER A 1 183 ? -15.319 3.192 14.972 1.00 91.88 183 SER A N 1
ATOM 1445 C CA . SER A 1 183 ? -13.861 3.369 15.056 1.00 91.88 183 SER A CA 1
ATOM 1446 C C . SER A 1 183 ? -13.106 2.213 14.385 1.00 91.88 183 SER A C 1
ATOM 1448 O O . SER A 1 183 ? -12.246 2.435 13.530 1.00 91.88 183 SER A O 1
ATOM 1450 N N . HIS A 1 184 ? -13.484 0.971 14.701 1.00 92.56 184 HIS A N 1
ATOM 1451 C CA . HIS A 1 184 ? -12.913 -0.236 14.111 1.00 92.56 184 HIS A CA 1
ATOM 1452 C C . HIS A 1 184 ? -13.209 -0.324 12.608 1.00 92.56 184 HIS A C 1
ATOM 1454 O O . HIS A 1 184 ? -12.285 -0.561 11.838 1.00 92.56 184 HIS A O 1
ATOM 1460 N N . GLN A 1 185 ? -14.445 -0.053 12.163 1.00 90.31 185 GLN A N 1
ATOM 1461 C CA . GLN A 1 185 ? -14.789 -0.025 10.731 1.00 90.31 185 GLN A CA 1
ATOM 1462 C C . GLN A 1 185 ? -13.972 1.024 9.953 1.00 90.31 185 GLN A C 1
ATOM 1464 O O . GLN A 1 185 ? -13.493 0.738 8.855 1.00 90.31 185 GLN A O 1
ATOM 1469 N N . ALA A 1 186 ? -13.764 2.218 10.521 1.00 87.31 186 ALA A N 1
ATOM 1470 C CA . ALA A 1 186 ? -12.934 3.257 9.911 1.00 87.31 186 ALA A CA 1
ATOM 1471 C C . ALA A 1 186 ? -11.451 2.844 9.831 1.00 87.31 186 ALA A C 1
ATOM 1473 O O . ALA A 1 186 ? -10.823 2.998 8.781 1.00 87.31 186 ALA A O 1
ATOM 1474 N N . SER A 1 187 ? -10.905 2.262 10.905 1.00 85.81 187 SER A N 1
ATOM 1475 C CA . SER A 1 187 ? -9.532 1.737 10.942 1.00 85.81 187 SER A CA 1
ATOM 1476 C C . SER A 1 187 ? -9.321 0.586 9.944 1.00 85.81 187 SER A C 1
ATOM 1478 O O . SER A 1 187 ? -8.409 0.633 9.112 1.00 85.81 187 SER A O 1
ATOM 1480 N N . ASP A 1 188 ? -10.222 -0.401 9.933 1.00 85.94 188 ASP A N 1
ATOM 1481 C CA . ASP A 1 188 ? -10.178 -1.549 9.022 1.00 85.94 188 ASP A CA 1
ATOM 1482 C C . ASP A 1 188 ? -10.306 -1.109 7.549 1.00 85.94 188 ASP A C 1
ATOM 1484 O O . ASP A 1 188 ? -9.588 -1.628 6.688 1.00 85.94 188 ASP A O 1
ATOM 1488 N N . GLY A 1 189 ? -11.133 -0.096 7.253 1.00 83.75 189 GLY A N 1
ATOM 1489 C CA . GLY A 1 189 ? -11.264 0.506 5.919 1.00 83.75 189 GLY A CA 1
ATOM 1490 C C . GLY A 1 189 ? -10.018 1.275 5.455 1.00 83.75 189 GLY A C 1
ATOM 1491 O O . GLY A 1 189 ? -9.612 1.170 4.291 1.00 83.75 189 GLY A O 1
ATOM 1492 N N . LEU A 1 190 ? -9.341 1.988 6.361 1.00 79.75 190 LEU A N 1
ATOM 1493 C CA . LEU A 1 190 ? -8.039 2.617 6.092 1.00 79.75 190 LEU A CA 1
ATOM 1494 C C . LEU A 1 190 ? -6.950 1.557 5.845 1.00 79.75 190 LEU A C 1
ATOM 1496 O O . LEU A 1 190 ? -6.157 1.675 4.905 1.00 79.75 190 LEU A O 1
ATOM 1500 N N . HIS A 1 191 ? -6.941 0.476 6.628 1.00 78.56 191 HIS A N 1
ATOM 1501 C CA . HIS A 1 191 ? -6.037 -0.660 6.439 1.00 78.56 191 HIS A CA 1
ATOM 1502 C C . HIS A 1 191 ? -6.354 -1.495 5.187 1.00 78.56 191 HIS A C 1
ATOM 1504 O O . HIS A 1 191 ? -5.443 -2.076 4.591 1.00 78.56 191 HIS A O 1
ATOM 1510 N N . GLU A 1 192 ? -7.606 -1.565 4.733 1.00 80.25 192 GLU A N 1
ATOM 1511 C CA . GLU A 1 192 ? -7.942 -2.131 3.424 1.00 80.25 192 GLU A CA 1
ATOM 1512 C C . GLU A 1 192 ? -7.469 -1.227 2.282 1.00 80.25 192 GLU A C 1
ATOM 1514 O O . GLU A 1 192 ? -6.827 -1.712 1.352 1.00 80.25 192 GLU A O 1
ATOM 1519 N N . SER A 1 193 ? -7.689 0.084 2.382 1.00 76.06 193 SER A N 1
ATOM 1520 C CA . SER A 1 193 ? -7.228 1.062 1.386 1.00 76.06 193 SER A CA 1
ATOM 1521 C C . SER A 1 193 ? -5.705 1.005 1.202 1.00 76.06 193 SER A C 1
ATOM 1523 O O . SER A 1 193 ? -5.211 0.931 0.074 1.00 76.06 193 SER A O 1
ATOM 1525 N N . ALA A 1 194 ? -4.953 0.907 2.305 1.00 74.25 194 ALA A N 1
ATOM 1526 C CA . ALA A 1 194 ? -3.506 0.694 2.281 1.00 74.25 194 ALA A CA 1
ATOM 1527 C C . ALA A 1 194 ? -3.104 -0.645 1.625 1.00 74.25 194 ALA A C 1
ATOM 1529 O O . ALA A 1 194 ? -2.147 -0.681 0.850 1.00 74.25 194 ALA A O 1
ATOM 1530 N N . ARG A 1 195 ? -3.843 -1.740 1.875 1.00 76.94 195 ARG A N 1
ATOM 1531 C CA . ARG A 1 195 ? -3.614 -3.047 1.221 1.00 76.94 195 ARG A CA 1
ATOM 1532 C C . ARG A 1 195 ? -3.933 -3.018 -0.277 1.00 76.94 195 ARG A C 1
ATOM 1534 O O . ARG A 1 195 ? -3.157 -3.562 -1.059 1.00 76.94 195 ARG A O 1
ATOM 1541 N N . ARG A 1 196 ? -5.020 -2.360 -0.696 1.00 75.94 196 ARG A N 1
ATOM 1542 C CA . ARG A 1 196 ? -5.376 -2.177 -2.116 1.00 75.94 196 ARG A CA 1
ATOM 1543 C C . ARG A 1 196 ? -4.279 -1.408 -2.855 1.00 75.94 196 ARG A C 1
ATOM 1545 O O . ARG A 1 196 ? -3.821 -1.874 -3.896 1.00 75.94 196 ARG A O 1
ATOM 1552 N N . LEU A 1 197 ? -3.784 -0.310 -2.275 1.00 74.00 197 LEU A N 1
ATOM 1553 C CA . LEU A 1 197 ? -2.657 0.454 -2.820 1.00 74.00 197 LEU A CA 1
ATOM 1554 C C . LEU A 1 197 ? -1.373 -0.395 -2.900 1.00 74.00 197 LEU A C 1
ATOM 1556 O O . LEU A 1 197 ? -0.759 -0.475 -3.963 1.00 74.00 197 LEU A O 1
ATOM 1560 N N . ARG A 1 198 ? -1.000 -1.086 -1.810 1.00 75.88 198 ARG A N 1
ATOM 1561 C CA . ARG A 1 198 ? 0.149 -2.015 -1.751 1.00 75.88 198 ARG A CA 1
ATOM 1562 C C . ARG A 1 198 ? 0.095 -3.059 -2.872 1.00 75.88 198 ARG A C 1
ATOM 1564 O O . ARG A 1 198 ? 1.093 -3.280 -3.554 1.00 75.88 198 ARG A O 1
ATOM 1571 N N . ASN A 1 199 ? -1.067 -3.676 -3.074 1.00 79.69 199 ASN A N 1
ATOM 1572 C CA . ASN A 1 199 ? -1.247 -4.760 -4.037 1.00 79.69 199 ASN A CA 1
ATOM 1573 C C . ASN A 1 199 ? -1.325 -4.261 -5.483 1.00 79.69 199 ASN A C 1
ATOM 1575 O O . ASN A 1 199 ? -0.802 -4.931 -6.369 1.00 79.69 199 ASN A O 1
ATOM 1579 N N . GLY A 1 200 ? -1.890 -3.072 -5.723 1.00 77.31 200 GLY A N 1
ATOM 1580 C CA . GLY A 1 200 ? -1.821 -2.402 -7.023 1.00 77.31 200 GLY A CA 1
ATOM 1581 C C . GLY A 1 200 ? -0.378 -2.077 -7.419 1.00 77.31 200 GLY A C 1
ATOM 1582 O O . GLY A 1 200 ? 0.075 -2.488 -8.484 1.00 77.31 200 GLY A O 1
ATOM 1583 N N . MET A 1 201 ? 0.385 -1.434 -6.526 1.00 76.06 201 MET A N 1
ATOM 1584 C CA . MET A 1 201 ? 1.803 -1.120 -6.766 1.00 76.06 201 MET A CA 1
ATOM 1585 C C . MET A 1 201 ? 2.652 -2.379 -6.982 1.00 76.06 201 MET A C 1
ATOM 1587 O O . MET A 1 201 ? 3.498 -2.401 -7.875 1.00 76.06 201 MET A O 1
ATOM 1591 N N . LEU A 1 202 ? 2.418 -3.444 -6.206 1.00 78.38 202 LEU A N 1
ATOM 1592 C CA . LEU A 1 202 ? 3.125 -4.717 -6.366 1.00 78.38 202 LEU A CA 1
ATOM 1593 C C . LEU A 1 202 ? 2.735 -5.435 -7.669 1.00 78.38 202 LEU A C 1
ATOM 1595 O O . LEU A 1 202 ? 3.613 -5.956 -8.349 1.00 78.38 202 LEU A O 1
ATOM 1599 N N . GLY A 1 203 ? 1.455 -5.416 -8.052 1.00 78.69 203 GLY A N 1
ATOM 1600 C CA . GLY A 1 203 ? 0.977 -5.967 -9.322 1.00 78.69 203 GLY A CA 1
ATOM 1601 C C . GLY A 1 203 ? 1.593 -5.264 -10.532 1.00 78.69 203 GLY A C 1
ATOM 1602 O O . GLY A 1 203 ? 2.091 -5.934 -11.433 1.00 78.69 203 GLY A O 1
ATOM 1603 N N . ILE A 1 204 ? 1.652 -3.926 -10.511 1.00 79.38 204 ILE A N 1
ATOM 1604 C CA . ILE A 1 204 ? 2.347 -3.145 -11.545 1.00 79.38 204 ILE A CA 1
ATOM 1605 C C . ILE A 1 204 ? 3.844 -3.481 -11.535 1.00 79.38 204 ILE A C 1
ATOM 1607 O O . ILE A 1 204 ? 4.375 -3.810 -12.586 1.00 79.38 204 ILE A O 1
ATOM 1611 N N . THR A 1 205 ? 4.510 -3.507 -10.372 1.00 81.62 205 THR A N 1
ATOM 1612 C CA . THR A 1 205 ? 5.946 -3.863 -10.277 1.00 81.62 205 THR A CA 1
ATOM 1613 C C . THR A 1 205 ? 6.242 -5.230 -10.906 1.00 81.62 205 THR A C 1
ATOM 1615 O O . THR A 1 205 ? 7.204 -5.362 -11.661 1.00 81.62 205 THR A O 1
ATOM 1618 N N . ILE A 1 206 ? 5.407 -6.242 -10.632 1.00 84.69 206 ILE A N 1
ATOM 1619 C CA . ILE A 1 206 ? 5.540 -7.592 -11.204 1.00 84.69 206 ILE A CA 1
ATOM 1620 C C . ILE A 1 206 ? 5.316 -7.568 -12.721 1.00 84.69 206 ILE A C 1
ATOM 1622 O O . ILE A 1 206 ? 6.092 -8.179 -13.450 1.00 84.69 206 ILE A O 1
ATOM 1626 N N . LEU A 1 207 ? 4.304 -6.842 -13.207 1.00 86.88 207 LEU A N 1
ATOM 1627 C CA . LEU A 1 207 ? 4.035 -6.700 -14.640 1.00 86.88 207 LEU A CA 1
ATOM 1628 C C . LEU A 1 207 ? 5.189 -5.991 -15.368 1.00 86.88 207 LEU A C 1
ATOM 1630 O O . LEU A 1 207 ? 5.638 -6.467 -16.403 1.00 86.88 207 LEU A O 1
ATOM 1634 N N . THR A 1 208 ? 5.718 -4.898 -14.812 1.00 85.69 208 THR A N 1
ATOM 1635 C CA . THR A 1 208 ? 6.866 -4.163 -15.369 1.00 85.69 208 THR A CA 1
ATOM 1636 C C . THR A 1 208 ? 8.126 -5.035 -15.399 1.00 85.69 208 THR A C 1
ATOM 1638 O O . THR A 1 208 ? 8.815 -5.072 -16.417 1.00 85.69 208 THR A O 1
ATOM 1641 N N . ALA A 1 209 ? 8.399 -5.795 -14.330 1.00 87.69 209 ALA A N 1
ATOM 1642 C CA . ALA A 1 209 ? 9.509 -6.748 -14.285 1.00 87.69 209 ALA A CA 1
ATOM 1643 C C . ALA A 1 209 ? 9.343 -7.885 -15.309 1.00 87.69 209 ALA A C 1
ATOM 1645 O O . ALA A 1 209 ? 10.304 -8.250 -15.985 1.00 87.69 209 ALA A O 1
ATOM 1646 N N . LEU A 1 210 ? 8.123 -8.407 -15.476 1.00 91.56 210 LEU A N 1
ATOM 1647 C CA . LEU A 1 210 ? 7.818 -9.414 -16.491 1.00 91.56 210 LEU A CA 1
ATOM 1648 C C . LEU A 1 210 ? 8.020 -8.859 -17.908 1.00 91.56 210 LEU A C 1
ATOM 1650 O O . LEU A 1 210 ? 8.641 -9.532 -18.723 1.00 91.56 210 LEU A O 1
ATOM 1654 N N . SER A 1 211 ? 7.588 -7.626 -18.191 1.00 89.06 211 SER A N 1
ATOM 1655 C CA . SER A 1 211 ? 7.836 -6.964 -19.481 1.00 89.06 211 SER A CA 1
ATOM 1656 C C . SER A 1 211 ? 9.330 -6.802 -19.779 1.00 89.06 211 SER A C 1
ATOM 1658 O O . SER A 1 211 ? 9.746 -7.036 -20.909 1.00 89.06 211 SER A O 1
ATOM 1660 N N . ILE A 1 212 ? 10.154 -6.467 -18.779 1.00 91.94 212 ILE A N 1
ATOM 1661 C CA . ILE A 1 212 ? 11.621 -6.412 -18.919 1.00 91.94 212 ILE A CA 1
ATOM 1662 C C . ILE A 1 212 ? 12.187 -7.787 -19.298 1.00 91.94 212 ILE A C 1
ATOM 1664 O O . ILE A 1 212 ? 12.959 -7.892 -20.250 1.00 91.94 212 ILE A O 1
ATOM 1668 N N . VAL A 1 213 ? 11.772 -8.848 -18.597 1.00 92.88 213 VAL A N 1
ATOM 1669 C CA . VAL A 1 213 ? 12.205 -10.224 -18.895 1.00 92.88 213 VAL A CA 1
ATOM 1670 C C . VAL A 1 213 ? 11.746 -10.659 -20.289 1.00 92.88 213 VAL A C 1
ATOM 1672 O O . VAL A 1 213 ? 12.541 -11.224 -21.033 1.00 92.88 213 VAL A O 1
ATOM 1675 N N . VAL A 1 214 ? 10.506 -10.355 -20.682 1.00 93.81 214 VAL A N 1
ATOM 1676 C CA . VAL A 1 214 ? 9.970 -10.666 -22.018 1.00 93.81 214 VAL A CA 1
ATOM 1677 C C . VAL A 1 214 ? 10.744 -9.932 -23.115 1.00 93.81 214 VAL A C 1
ATOM 1679 O O . VAL A 1 214 ? 11.082 -10.558 -24.115 1.00 93.81 214 VAL A O 1
ATOM 1682 N N . LEU A 1 215 ? 11.088 -8.653 -22.928 1.00 92.31 215 LEU A N 1
ATOM 1683 C CA . LEU A 1 215 ? 11.910 -7.897 -23.881 1.00 92.31 215 LEU A CA 1
ATOM 1684 C C . LEU A 1 215 ? 13.324 -8.481 -24.013 1.00 92.31 215 LEU A C 1
ATOM 1686 O O . LEU A 1 215 ? 13.805 -8.656 -25.129 1.00 92.31 215 LEU A O 1
ATOM 1690 N N . LEU A 1 216 ? 13.975 -8.837 -22.900 1.00 92.31 216 LEU A N 1
ATOM 1691 C CA . LEU A 1 216 ? 15.301 -9.467 -22.923 1.00 92.31 216 LEU A CA 1
ATOM 1692 C C . LEU A 1 216 ? 15.267 -10.853 -23.587 1.00 92.31 216 LEU A C 1
ATOM 1694 O O . LEU A 1 216 ? 16.109 -11.144 -24.433 1.00 92.31 216 LEU A O 1
ATOM 1698 N N . VAL A 1 217 ? 14.273 -11.689 -23.266 1.00 93.25 217 VAL A N 1
ATOM 1699 C CA . VAL A 1 217 ? 14.090 -13.012 -23.889 1.00 93.25 217 VAL A CA 1
ATOM 1700 C C . VAL A 1 217 ? 13.783 -12.880 -25.381 1.00 93.25 217 VAL A C 1
ATOM 1702 O O . VAL A 1 217 ? 14.397 -13.577 -26.186 1.00 93.25 217 VAL A O 1
ATOM 1705 N N . ALA A 1 218 ? 12.908 -11.952 -25.780 1.00 91.94 218 ALA A N 1
ATOM 1706 C CA . ALA A 1 218 ? 12.650 -11.664 -27.189 1.00 91.94 218 ALA A CA 1
ATOM 1707 C C . ALA A 1 218 ? 13.926 -11.208 -27.912 1.00 91.94 218 ALA A C 1
ATOM 1709 O O . ALA A 1 218 ? 14.198 -11.678 -29.011 1.00 91.94 218 ALA A O 1
ATOM 1710 N N . GLN A 1 219 ? 14.752 -10.369 -27.279 1.00 90.44 219 GLN A N 1
ATOM 1711 C CA . GLN A 1 219 ? 15.999 -9.875 -27.862 1.00 90.44 219 GLN A CA 1
ATOM 1712 C C . GLN A 1 219 ? 17.098 -10.952 -27.974 1.00 90.44 219 GLN A C 1
ATOM 1714 O O . GLN A 1 219 ? 17.949 -10.855 -28.859 1.00 90.44 219 GLN A O 1
ATOM 1719 N N . VAL A 1 220 ? 17.069 -11.982 -27.117 1.00 91.19 220 VAL A N 1
ATOM 1720 C CA . VAL A 1 220 ? 17.916 -13.188 -27.221 1.00 91.19 220 VAL A CA 1
ATOM 1721 C C . VAL A 1 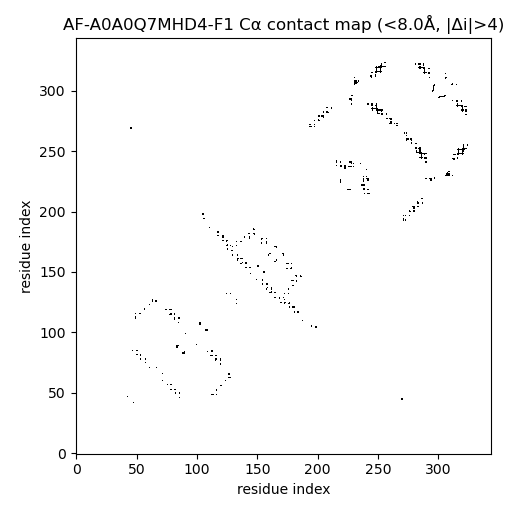220 ? 17.425 -14.122 -28.333 1.00 91.19 220 VAL A C 1
ATOM 1723 O O . VAL A 1 220 ? 18.237 -14.632 -29.101 1.00 91.19 220 VAL A O 1
ATOM 1726 N N . LEU A 1 221 ? 16.109 -14.340 -28.445 1.00 92.19 221 LEU A N 1
ATOM 1727 C CA . LEU A 1 221 ? 15.513 -15.225 -29.456 1.00 92.19 221 LEU A CA 1
ATOM 1728 C C . LEU A 1 221 ? 15.529 -14.618 -30.871 1.00 92.19 221 LEU A C 1
ATOM 1730 O O . LEU A 1 221 ? 15.683 -15.343 -31.851 1.00 92.19 221 LEU A O 1
ATOM 1734 N N . LEU A 1 222 ? 15.391 -13.296 -30.985 1.00 90.56 222 LEU A N 1
ATOM 1735 C CA . LEU A 1 222 ? 15.354 -12.540 -32.241 1.00 90.56 222 LEU A CA 1
ATOM 1736 C C . LEU A 1 222 ? 16.667 -11.773 -32.458 1.00 90.56 222 LEU A C 1
ATOM 1738 O O . LEU A 1 222 ? 16.668 -10.568 -32.691 1.00 90.56 222 LEU A O 1
ATOM 1742 N N . ALA A 1 223 ? 17.800 -12.475 -32.388 1.00 81.00 223 ALA A N 1
ATOM 1743 C CA . ALA A 1 223 ? 19.143 -11.885 -32.468 1.00 81.00 223 ALA A CA 1
ATOM 1744 C C . ALA A 1 223 ? 19.455 -11.116 -33.777 1.00 81.00 223 ALA A C 1
ATOM 1746 O O . ALA A 1 223 ? 20.467 -10.423 -33.848 1.00 81.00 223 ALA A O 1
ATOM 1747 N N . SER A 1 224 ? 18.606 -11.219 -34.806 1.00 81.56 224 SER A N 1
ATOM 1748 C CA . SER A 1 224 ? 18.677 -10.435 -36.048 1.00 81.56 224 SER A CA 1
ATOM 1749 C C . SER A 1 224 ? 17.962 -9.077 -35.985 1.00 81.56 224 SER A C 1
ATOM 1751 O O . SER A 1 224 ? 18.211 -8.227 -36.837 1.00 81.56 224 SER A O 1
ATOM 1753 N N . VAL A 1 225 ? 17.080 -8.855 -35.004 1.00 83.38 225 VAL A N 1
ATOM 1754 C CA . VAL A 1 225 ? 16.263 -7.638 -34.873 1.00 83.38 225 VAL A CA 1
ATOM 1755 C C . VAL A 1 225 ? 16.811 -6.787 -33.734 1.00 83.38 225 VAL A C 1
ATOM 1757 O O . VAL A 1 225 ? 16.667 -7.142 -32.568 1.00 83.38 225 VAL A O 1
ATOM 1760 N N . TRP A 1 226 ? 17.425 -5.651 -34.050 1.00 86.88 226 TRP A N 1
ATOM 1761 C CA . TRP A 1 226 ? 17.924 -4.709 -33.045 1.00 86.88 226 TRP A CA 1
ATOM 1762 C C . TRP A 1 226 ? 16.789 -3.785 -32.581 1.00 86.88 226 TRP A C 1
ATOM 1764 O O . TRP A 1 226 ? 16.337 -2.938 -33.347 1.00 86.88 226 TRP A O 1
ATOM 1774 N N . LEU A 1 227 ? 16.327 -3.930 -31.331 1.00 85.06 227 LEU A N 1
ATOM 1775 C CA . LEU A 1 227 ? 15.308 -3.039 -30.745 1.00 85.0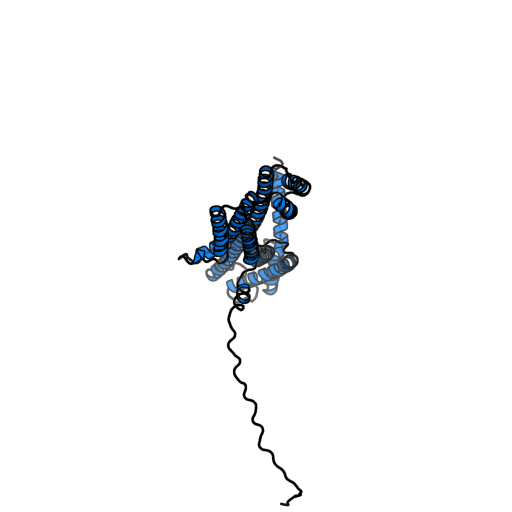6 227 LEU A CA 1
ATOM 1776 C C . LEU A 1 227 ? 15.842 -1.611 -30.509 1.00 85.06 227 LEU A C 1
ATOM 1778 O O . LEU A 1 227 ? 15.082 -0.647 -30.500 1.00 85.06 227 LEU A O 1
ATOM 1782 N N . ILE A 1 228 ? 17.156 -1.494 -30.319 1.00 86.50 228 ILE A N 1
ATOM 1783 C CA . ILE A 1 228 ? 17.931 -0.257 -30.199 1.00 86.50 228 ILE A CA 1
ATOM 1784 C C . ILE A 1 228 ? 19.104 -0.403 -31.179 1.00 86.50 228 ILE A C 1
ATOM 1786 O O . ILE A 1 228 ? 19.737 -1.461 -31.149 1.00 86.50 228 ILE A O 1
ATOM 1790 N N . PRO A 1 229 ? 19.403 0.584 -32.047 1.00 85.94 229 PRO A N 1
ATOM 1791 C CA . PRO A 1 229 ? 20.495 0.466 -33.012 1.00 85.94 229 PRO A CA 1
ATOM 1792 C C . PRO A 1 229 ? 21.851 0.302 -32.316 1.00 85.94 229 PRO A C 1
ATOM 1794 O O . PRO A 1 229 ? 22.072 0.822 -31.221 1.00 85.94 229 PRO A O 1
ATOM 1797 N N . ALA A 1 230 ? 22.767 -0.415 -32.966 1.00 86.69 230 ALA A N 1
ATOM 1798 C CA . ALA A 1 230 ? 24.136 -0.556 -32.490 1.00 86.69 230 ALA A CA 1
ATOM 1799 C C . ALA A 1 230 ? 24.863 0.804 -32.552 1.00 86.69 230 ALA A C 1
ATOM 1801 O O . ALA A 1 230 ? 24.928 1.379 -33.640 1.00 86.69 230 ALA A O 1
ATOM 1802 N N . PRO A 1 231 ? 25.426 1.315 -31.440 1.00 88.00 231 PRO A N 1
ATOM 1803 C CA . PRO A 1 231 ? 26.320 2.464 -31.496 1.00 88.00 231 PRO A CA 1
ATOM 1804 C C . PRO A 1 231 ? 27.661 2.076 -32.138 1.00 88.00 231 PRO A C 1
ATOM 1806 O O . PRO A 1 231 ? 28.024 0.896 -32.198 1.00 88.00 231 PRO A O 1
ATOM 1809 N N . GLU A 1 232 ? 28.420 3.069 -32.596 1.00 86.00 232 GLU A N 1
ATOM 1810 C CA . GLU A 1 232 ? 29.688 2.862 -33.293 1.00 86.00 232 GLU A CA 1
ATOM 1811 C C . GLU A 1 232 ? 30.674 2.000 -32.488 1.00 86.00 232 GLU A C 1
ATOM 1813 O O . GLU A 1 232 ? 30.841 2.146 -31.274 1.00 86.00 232 GLU A O 1
ATOM 1818 N N . GLY A 1 233 ? 31.327 1.063 -33.181 1.00 80.94 233 GLY A N 1
ATOM 1819 C CA . GLY A 1 233 ? 32.286 0.128 -32.587 1.00 80.94 233 GLY A CA 1
ATOM 1820 C C . GLY A 1 233 ? 31.683 -0.961 -31.685 1.00 80.94 233 GLY A C 1
ATOM 1821 O O . GLY A 1 233 ? 32.438 -1.775 -31.151 1.00 80.94 233 GLY A O 1
ATOM 1822 N N . PHE A 1 234 ? 30.358 -1.028 -31.504 1.00 86.75 234 PHE A N 1
ATOM 1823 C CA . PHE A 1 234 ? 29.731 -2.037 -30.647 1.00 86.75 234 PHE A CA 1
ATOM 1824 C C . PHE A 1 234 ? 29.636 -3.410 -31.335 1.00 86.75 234 PHE A C 1
ATOM 1826 O O . PHE A 1 234 ? 28.851 -3.615 -32.256 1.00 86.75 234 PHE A O 1
ATOM 1833 N N . THR A 1 235 ? 30.420 -4.376 -30.851 1.00 85.50 235 THR A N 1
ATOM 1834 C CA . THR A 1 235 ? 30.560 -5.723 -31.444 1.00 85.50 235 THR A CA 1
ATOM 1835 C C . THR A 1 235 ? 29.882 -6.849 -30.650 1.00 85.50 235 THR A C 1
ATOM 1837 O O . THR A 1 235 ? 29.970 -8.014 -31.037 1.00 85.50 235 THR A O 1
ATOM 1840 N N . ALA A 1 236 ? 29.212 -6.536 -29.536 1.00 88.31 236 ALA A N 1
ATOM 1841 C CA . ALA A 1 236 ? 28.529 -7.525 -28.698 1.00 88.31 236 ALA A CA 1
ATOM 1842 C C . ALA A 1 236 ? 27.081 -7.798 -29.158 1.00 88.31 236 ALA A C 1
ATOM 1844 O O . ALA A 1 236 ? 26.532 -7.111 -30.017 1.00 88.31 236 ALA A O 1
ATOM 1845 N N . GLN A 1 237 ? 26.447 -8.825 -28.583 1.00 89.56 237 GLN A N 1
ATOM 1846 C CA . GLN A 1 237 ? 25.098 -9.254 -28.975 1.00 89.56 237 GLN A CA 1
ATOM 1847 C C . GLN A 1 237 ? 24.012 -8.219 -28.593 1.00 89.56 237 GLN A C 1
ATOM 1849 O O . GLN A 1 237 ? 24.147 -7.561 -27.557 1.00 89.56 237 GLN A O 1
ATOM 1854 N N . PRO A 1 238 ? 22.893 -8.112 -29.343 1.00 89.81 238 PRO A N 1
ATOM 1855 C CA . PRO A 1 238 ? 21.878 -7.068 -29.132 1.00 89.81 238 PRO A CA 1
ATOM 1856 C C . PRO A 1 238 ? 21.277 -7.028 -27.719 1.00 89.81 238 PRO A C 1
ATOM 1858 O O . PRO A 1 238 ? 21.010 -5.957 -27.175 1.00 89.81 238 PRO A O 1
ATOM 1861 N N . TRP A 1 239 ? 21.097 -8.191 -27.083 1.00 90.81 239 TRP A N 1
ATOM 1862 C CA . TRP A 1 239 ? 20.562 -8.272 -25.720 1.00 90.81 239 TRP A CA 1
ATOM 1863 C C . TRP A 1 239 ? 21.514 -7.675 -24.674 1.00 90.81 239 TRP A C 1
ATOM 1865 O O . TRP A 1 239 ? 21.051 -7.198 -23.642 1.00 90.81 239 TRP A O 1
ATOM 1875 N N . VAL A 1 240 ? 22.825 -7.650 -24.947 1.00 92.06 240 VAL A N 1
ATOM 1876 C CA . VAL A 1 240 ? 23.835 -7.033 -24.076 1.00 92.06 240 VAL A CA 1
ATOM 1877 C C . VAL A 1 240 ? 23.678 -5.513 -24.100 1.00 92.06 240 VAL A C 1
ATOM 1879 O O . VAL A 1 240 ? 23.664 -4.887 -23.041 1.00 92.06 240 VAL A O 1
ATOM 1882 N N . LEU A 1 241 ? 23.481 -4.921 -25.286 1.00 92.69 241 LEU A N 1
ATOM 1883 C CA . LEU A 1 241 ? 23.174 -3.492 -25.425 1.00 92.69 241 LEU A CA 1
ATOM 1884 C C . LEU A 1 241 ? 21.873 -3.142 -24.692 1.00 92.69 241 LEU A C 1
ATOM 1886 O O . LEU A 1 241 ? 21.848 -2.216 -23.882 1.00 92.69 241 LEU A O 1
ATOM 1890 N N . LEU A 1 242 ? 20.814 -3.929 -24.919 1.00 93.38 242 LEU A N 1
ATOM 1891 C CA . LEU A 1 242 ? 19.519 -3.737 -24.267 1.00 93.38 242 LEU A CA 1
ATOM 1892 C C . LEU A 1 242 ? 19.630 -3.825 -22.734 1.00 93.38 242 LEU A C 1
ATOM 1894 O O . LEU A 1 242 ? 19.082 -2.979 -22.029 1.00 93.38 242 LEU A O 1
ATOM 1898 N N . ALA A 1 243 ? 20.392 -4.791 -22.210 1.00 93.25 243 ALA A N 1
ATOM 1899 C CA . ALA A 1 243 ? 20.650 -4.926 -20.779 1.00 93.25 243 ALA A CA 1
ATOM 1900 C C . ALA A 1 243 ? 21.417 -3.719 -20.204 1.00 93.25 243 ALA A C 1
ATOM 1902 O O . ALA A 1 243 ? 21.029 -3.205 -19.154 1.00 93.25 243 ALA A O 1
ATOM 1903 N N . PHE A 1 244 ? 22.448 -3.210 -20.893 1.00 94.00 244 PHE A N 1
ATOM 1904 C CA . PHE A 1 244 ? 23.151 -1.994 -20.463 1.00 94.00 244 PHE A CA 1
ATOM 1905 C C . PHE A 1 244 ? 22.232 -0.762 -20.445 1.00 94.00 244 PHE A C 1
ATOM 1907 O O . PHE A 1 244 ? 22.262 -0.003 -19.474 1.00 94.00 244 PHE A O 1
ATOM 1914 N N . VAL A 1 245 ? 21.361 -0.592 -21.448 1.00 94.25 245 VAL A N 1
ATOM 1915 C CA . VAL A 1 245 ? 20.348 0.483 -21.474 1.00 94.25 245 VAL A CA 1
ATOM 1916 C C . VAL A 1 245 ? 19.365 0.353 -20.310 1.00 94.25 245 VAL A C 1
ATOM 1918 O O . VAL A 1 245 ? 19.068 1.341 -19.639 1.00 94.25 245 VAL A O 1
ATOM 1921 N N . MET A 1 246 ? 18.899 -0.860 -20.010 1.00 94.56 246 MET A N 1
ATOM 1922 C CA . MET A 1 246 ? 18.001 -1.112 -18.879 1.00 94.56 246 MET A CA 1
ATOM 1923 C C . MET A 1 246 ? 18.672 -0.827 -17.522 1.00 94.56 246 MET A C 1
ATOM 1925 O O . MET A 1 246 ? 18.044 -0.250 -16.629 1.00 94.56 246 MET A O 1
ATOM 1929 N N . VAL A 1 247 ? 19.957 -1.160 -17.360 1.00 93.50 247 VAL A N 1
ATOM 1930 C CA . VAL A 1 247 ? 20.744 -0.829 -16.155 1.00 93.50 247 VAL A CA 1
ATOM 1931 C C . VAL A 1 247 ? 20.964 0.684 -16.029 1.00 93.50 247 VAL A C 1
ATOM 1933 O O . VAL A 1 247 ? 20.757 1.240 -14.950 1.00 93.50 247 VAL A O 1
ATOM 1936 N N . ALA A 1 248 ? 21.289 1.379 -17.121 1.00 93.75 248 ALA A N 1
ATOM 1937 C CA . ALA A 1 248 ? 21.395 2.840 -17.147 1.00 93.75 248 ALA A CA 1
ATOM 1938 C C . ALA A 1 248 ? 20.054 3.526 -16.806 1.00 93.75 248 ALA A C 1
ATOM 1940 O O . ALA A 1 248 ? 20.010 4.441 -15.982 1.00 93.75 248 ALA A O 1
ATOM 1941 N N . GLY A 1 249 ? 18.938 3.015 -17.336 1.00 92.50 249 GLY A N 1
ATOM 1942 C CA . GLY A 1 249 ? 17.588 3.451 -16.970 1.00 92.50 249 GLY A CA 1
ATOM 1943 C C . GLY A 1 249 ? 17.248 3.224 -15.497 1.00 92.50 249 GLY A C 1
ATOM 1944 O O . GLY A 1 249 ? 16.649 4.088 -14.853 1.00 92.50 249 GLY A O 1
ATOM 1945 N N . SER A 1 250 ? 17.684 2.093 -14.934 1.00 91.31 250 SER A N 1
ATOM 1946 C CA . SER A 1 250 ? 17.558 1.798 -13.499 1.00 91.31 250 SER A CA 1
ATOM 1947 C C . SER A 1 250 ? 18.331 2.806 -12.647 1.00 91.31 250 SER A C 1
ATOM 1949 O O . SER A 1 250 ? 17.820 3.269 -11.630 1.00 91.31 250 SER A O 1
ATOM 1951 N N . LEU A 1 251 ? 19.539 3.190 -13.073 1.00 91.00 251 LEU A N 1
ATOM 1952 C CA . LEU A 1 251 ? 20.364 4.183 -12.382 1.00 91.00 251 LEU A CA 1
ATOM 1953 C C . LEU A 1 251 ? 19.711 5.577 -12.407 1.00 91.00 251 LEU A C 1
ATOM 1955 O O . LEU A 1 251 ? 19.621 6.228 -11.366 1.00 91.00 251 LEU A O 1
ATOM 1959 N N . GLY A 1 252 ? 19.174 5.997 -13.558 1.00 88.31 252 GLY A N 1
ATOM 1960 C CA . GLY A 1 252 ? 18.397 7.237 -13.684 1.00 88.31 252 GLY A CA 1
ATOM 1961 C C . GLY A 1 252 ? 17.167 7.272 -12.770 1.00 88.31 252 GLY A C 1
ATOM 1962 O O . GLY A 1 252 ? 16.922 8.266 -12.083 1.00 88.31 252 GLY A O 1
ATOM 1963 N N . ALA A 1 253 ? 16.430 6.162 -12.693 1.00 88.31 253 ALA A N 1
ATOM 1964 C CA . ALA A 1 253 ? 15.288 6.022 -11.792 1.00 88.31 253 ALA A CA 1
ATOM 1965 C C . ALA A 1 253 ? 15.695 5.991 -10.309 1.00 88.31 253 ALA A C 1
ATOM 1967 O O . ALA A 1 253 ? 15.014 6.576 -9.467 1.00 88.31 253 ALA A O 1
ATOM 1968 N N . PHE A 1 254 ? 16.818 5.352 -9.970 1.00 85.75 254 PHE A N 1
ATOM 1969 C CA . PHE A 1 254 ? 17.336 5.313 -8.602 1.00 85.75 254 PHE A CA 1
ATOM 1970 C C . PHE A 1 254 ? 17.649 6.721 -8.076 1.00 85.75 254 PHE A C 1
ATOM 1972 O O . PHE A 1 254 ? 17.222 7.067 -6.972 1.00 85.75 254 PHE A O 1
ATOM 1979 N N . ILE A 1 255 ? 18.306 7.555 -8.892 1.00 84.62 255 ILE A N 1
ATOM 1980 C CA . ILE A 1 255 ? 18.648 8.949 -8.560 1.00 84.62 255 ILE A CA 1
ATOM 1981 C C . ILE A 1 255 ? 17.400 9.760 -8.166 1.00 84.62 255 ILE A C 1
ATOM 1983 O O . ILE A 1 255 ? 17.450 10.543 -7.217 1.00 84.62 255 ILE A O 1
ATOM 1987 N N . THR A 1 256 ? 16.257 9.548 -8.831 1.00 80.25 256 THR A N 1
ATOM 1988 C CA . THR A 1 256 ? 15.013 10.291 -8.546 1.00 80.25 256 THR A CA 1
ATOM 1989 C C . THR A 1 256 ? 14.106 9.614 -7.509 1.00 80.25 256 THR A C 1
ATOM 1991 O O . THR A 1 256 ? 13.311 10.290 -6.848 1.00 80.25 256 THR A O 1
ATOM 1994 N N . ALA A 1 257 ? 14.228 8.299 -7.304 1.00 73.75 257 ALA A N 1
ATOM 1995 C CA . ALA A 1 257 ? 13.482 7.550 -6.293 1.00 73.75 257 ALA A CA 1
ATOM 1996 C C . ALA A 1 257 ? 14.074 7.696 -4.879 1.00 73.75 257 ALA A C 1
ATOM 1998 O O . ALA A 1 257 ? 13.323 7.835 -3.903 1.00 73.75 257 ALA A O 1
ATOM 1999 N N . PHE A 1 258 ? 15.405 7.702 -4.757 1.00 72.19 258 PHE A N 1
ATOM 2000 C CA . PHE A 1 258 ? 16.129 7.669 -3.482 1.00 72.19 258 PHE A CA 1
ATOM 2001 C C . PHE A 1 258 ? 15.774 8.843 -2.537 1.00 72.19 258 PHE A C 1
ATOM 2003 O O . PHE A 1 258 ? 15.355 8.568 -1.405 1.00 72.19 258 PHE A O 1
ATOM 2010 N N . PRO A 1 259 ? 15.764 10.128 -2.968 1.00 68.75 259 PRO A N 1
ATOM 2011 C CA . PRO A 1 259 ? 15.373 11.242 -2.095 1.00 68.75 259 PRO A CA 1
ATOM 2012 C C . PRO A 1 259 ? 13.913 11.162 -1.629 1.00 68.75 259 PRO A C 1
ATOM 2014 O O . PRO A 1 259 ? 13.602 11.535 -0.496 1.00 68.75 259 PRO A O 1
ATOM 2017 N N . THR A 1 260 ? 13.015 10.647 -2.480 1.00 66.44 260 THR A N 1
ATOM 2018 C CA . THR A 1 260 ? 11.590 10.487 -2.131 1.00 66.44 260 THR A CA 1
ATOM 2019 C C . THR A 1 260 ? 11.355 9.364 -1.123 1.00 66.44 260 THR A C 1
ATOM 2021 O O . THR A 1 260 ? 10.430 9.453 -0.324 1.00 66.44 260 THR A O 1
ATOM 2024 N N . THR A 1 261 ? 12.224 8.349 -1.106 1.00 65.38 261 THR A N 1
ATOM 2025 C CA . THR A 1 261 ? 12.132 7.220 -0.169 1.00 65.38 261 THR A CA 1
ATOM 2026 C C . THR A 1 261 ? 12.636 7.611 1.224 1.00 65.38 261 THR A C 1
ATOM 2028 O O . THR A 1 261 ? 12.006 7.266 2.218 1.00 65.38 261 THR A O 1
ATOM 2031 N N . ILE A 1 262 ? 13.725 8.388 1.311 1.00 62.25 262 ILE A N 1
ATOM 2032 C CA . ILE A 1 262 ? 14.315 8.835 2.590 1.00 62.25 262 ILE A CA 1
ATOM 2033 C C . ILE A 1 262 ? 13.414 9.830 3.335 1.00 62.25 262 ILE A C 1
ATOM 2035 O O . ILE A 1 262 ? 13.308 9.773 4.557 1.00 62.25 262 ILE A O 1
ATOM 2039 N N . ARG A 1 263 ? 12.751 10.745 2.616 1.00 59.00 263 ARG A N 1
ATOM 2040 C CA . ARG A 1 263 ? 11.884 11.772 3.230 1.00 59.00 263 ARG A CA 1
ATOM 2041 C C . ARG A 1 263 ? 10.534 11.238 3.716 1.00 59.00 263 ARG A C 1
ATOM 2043 O O . ARG A 1 263 ? 9.811 11.956 4.405 1.00 59.00 263 ARG A O 1
ATOM 2050 N N . ALA A 1 264 ? 10.172 10.011 3.357 1.00 55.62 264 ALA A N 1
ATOM 2051 C CA . ALA A 1 264 ? 8.859 9.458 3.638 1.00 55.62 264 ALA A CA 1
ATOM 2052 C C . ALA A 1 264 ? 8.772 8.885 5.063 1.00 55.62 264 ALA A C 1
ATOM 2054 O O . ALA A 1 264 ? 8.987 7.695 5.298 1.00 55.62 264 ALA A O 1
ATOM 2055 N N . GLN A 1 265 ? 8.422 9.747 6.020 1.00 48.00 265 GLN A N 1
ATOM 2056 C CA . GLN A 1 265 ? 8.122 9.340 7.393 1.00 48.00 265 GLN A CA 1
ATOM 2057 C C . GLN A 1 265 ? 6.990 8.301 7.407 1.00 48.00 265 GLN A C 1
ATOM 2059 O O . GLN A 1 265 ? 5.868 8.571 6.979 1.00 48.00 265 GLN A O 1
ATOM 2064 N N . SER A 1 266 ? 7.268 7.105 7.932 1.00 48.88 266 SER A N 1
ATOM 2065 C CA . SER A 1 266 ? 6.269 6.052 8.124 1.00 48.88 266 SER A CA 1
ATOM 2066 C C . SER A 1 266 ? 5.391 6.361 9.343 1.00 48.88 266 SER A C 1
ATOM 2068 O O . SER A 1 266 ? 5.562 5.771 10.411 1.00 48.88 266 SER A O 1
ATOM 2070 N N . GLY A 1 267 ? 4.481 7.327 9.195 1.00 44.78 267 GLY A N 1
ATOM 2071 C CA . GLY A 1 267 ? 3.554 7.758 10.241 1.00 44.78 267 GLY A CA 1
ATOM 2072 C C . GLY A 1 267 ? 2.531 6.676 10.590 1.00 44.78 267 GLY A C 1
ATOM 2073 O O . GLY A 1 267 ? 1.493 6.584 9.943 1.00 44.78 267 GLY A O 1
ATOM 2074 N N . GLY A 1 268 ? 2.843 5.846 11.591 1.00 44.97 268 GLY A N 1
ATOM 2075 C CA . GLY A 1 268 ? 1.949 4.866 12.231 1.00 44.97 268 GLY A CA 1
ATOM 2076 C C . GLY A 1 268 ? 1.530 3.648 11.393 1.00 44.97 268 GLY A C 1
ATOM 2077 O O . GLY A 1 268 ? 1.310 2.574 11.945 1.00 44.97 268 GLY A O 1
ATOM 2078 N N . LEU A 1 269 ? 1.436 3.784 10.069 1.00 46.97 269 LEU A N 1
ATOM 2079 C CA . LEU A 1 269 ? 0.892 2.760 9.177 1.00 46.97 269 LEU A CA 1
ATOM 2080 C C . LEU A 1 269 ? 1.748 1.473 9.180 1.00 46.97 269 LEU A C 1
ATOM 2082 O O . LEU A 1 269 ? 2.933 1.531 8.841 1.00 46.97 269 LEU A O 1
ATOM 2086 N N . PRO A 1 270 ? 1.161 0.285 9.452 1.00 45.72 270 PRO A N 1
ATOM 2087 C CA . PRO A 1 270 ? 1.900 -0.984 9.517 1.00 45.72 270 PRO A CA 1
ATOM 2088 C C . PRO A 1 270 ? 2.428 -1.473 8.154 1.00 45.72 270 PRO A C 1
ATOM 2090 O O . PRO A 1 270 ? 3.174 -2.450 8.083 1.00 45.72 270 PRO A O 1
ATOM 2093 N N . TYR A 1 271 ? 2.081 -0.785 7.063 1.00 52.44 271 TYR A N 1
ATOM 2094 C CA . TYR A 1 271 ? 2.568 -1.048 5.712 1.00 52.44 271 TYR A CA 1
ATOM 2095 C C . TYR A 1 271 ? 3.601 0.015 5.314 1.00 52.44 271 TYR A C 1
ATOM 2097 O O . TYR A 1 271 ? 3.270 1.193 5.186 1.00 52.44 271 TYR A O 1
ATOM 2105 N N . ARG A 1 272 ? 4.853 -0.39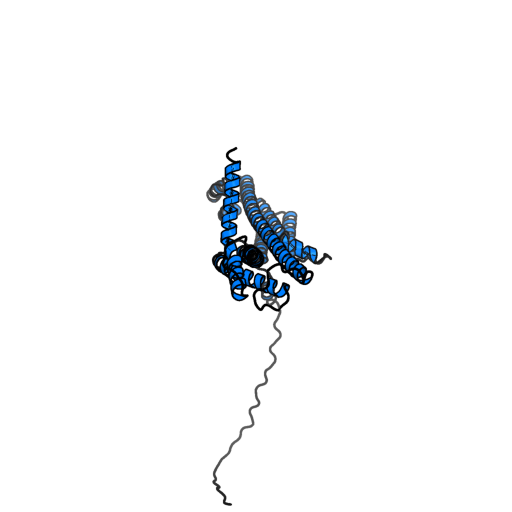7 5.058 1.00 54.28 272 ARG A N 1
ATOM 2106 C CA . ARG A 1 272 ? 5.945 0.481 4.581 1.00 54.28 272 ARG A CA 1
ATOM 2107 C C . ARG A 1 272 ? 5.785 0.850 3.093 1.00 54.28 272 ARG A C 1
ATOM 2109 O O . ARG A 1 272 ? 6.654 0.556 2.272 1.00 54.28 272 ARG A O 1
ATOM 2116 N N . LEU A 1 273 ? 4.666 1.498 2.760 1.00 58.12 273 LEU A N 1
ATOM 2117 C CA . LEU A 1 273 ? 4.292 1.940 1.409 1.00 58.12 273 LEU A CA 1
ATOM 2118 C C . LEU A 1 273 ? 5.415 2.699 0.660 1.00 58.12 273 LEU A C 1
ATOM 2120 O O . LEU A 1 273 ? 5.609 2.402 -0.520 1.00 58.12 273 LEU A O 1
ATOM 2124 N N . PRO A 1 274 ? 6.222 3.586 1.287 1.00 59.09 274 PRO A N 1
ATOM 2125 C CA . PRO A 1 274 ? 7.251 4.334 0.555 1.00 59.09 274 PRO A CA 1
ATOM 2126 C C . PRO A 1 274 ? 8.371 3.468 -0.030 1.00 59.09 274 PRO A C 1
ATOM 2128 O O . PRO A 1 274 ? 8.881 3.764 -1.106 1.00 59.09 274 PRO A O 1
ATOM 2131 N N . ILE A 1 275 ? 8.731 2.363 0.634 1.00 60.69 275 ILE A N 1
ATOM 2132 C CA . ILE A 1 275 ? 9.766 1.440 0.137 1.00 60.69 275 ILE A CA 1
ATOM 2133 C C . ILE A 1 275 ? 9.260 0.711 -1.118 1.00 60.69 275 ILE A C 1
ATOM 2135 O O . ILE A 1 275 ? 10.013 0.496 -2.064 1.00 60.69 275 ILE A O 1
ATOM 2139 N N . GLN A 1 276 ? 7.966 0.386 -1.161 1.00 64.12 276 GLN A N 1
ATOM 2140 C CA . GLN A 1 276 ? 7.324 -0.228 -2.329 1.00 64.12 276 GLN A CA 1
ATOM 2141 C C . GLN A 1 276 ? 7.191 0.769 -3.488 1.00 64.12 276 GLN A C 1
ATOM 2143 O O . GLN A 1 276 ? 7.404 0.393 -4.635 1.00 64.12 276 GLN A O 1
ATOM 2148 N N . GLN A 1 277 ? 6.923 2.047 -3.196 1.00 62.97 277 GLN A N 1
ATOM 2149 C CA . GLN A 1 277 ? 6.953 3.125 -4.193 1.00 62.97 277 GLN A CA 1
ATOM 2150 C C . GLN A 1 277 ? 8.363 3.342 -4.765 1.00 62.97 277 GLN A C 1
ATOM 2152 O O . GLN A 1 277 ? 8.506 3.519 -5.973 1.00 62.97 277 GLN A O 1
ATOM 2157 N N . GLY A 1 278 ? 9.406 3.280 -3.930 1.00 64.56 278 GLY A N 1
ATOM 2158 C CA . GLY A 1 278 ? 10.801 3.318 -4.381 1.00 64.56 278 GLY A CA 1
ATOM 2159 C C . GLY A 1 278 ? 11.165 2.137 -5.288 1.00 64.56 278 GLY A C 1
ATOM 2160 O O . GLY A 1 278 ? 11.778 2.335 -6.336 1.00 64.56 278 GLY A O 1
ATOM 2161 N N . LEU A 1 279 ? 10.726 0.923 -4.933 1.00 69.19 279 LEU A N 1
ATOM 2162 C CA . LEU A 1 279 ? 10.963 -0.282 -5.733 1.00 69.19 279 LEU A CA 1
ATOM 2163 C C . LEU A 1 279 ? 10.220 -0.242 -7.082 1.00 69.19 279 LEU A C 1
ATOM 2165 O O . LEU A 1 279 ? 10.813 -0.554 -8.110 1.00 69.19 279 LEU A O 1
ATOM 2169 N N . LEU A 1 280 ? 8.959 0.203 -7.096 1.00 71.69 280 LEU A N 1
ATOM 2170 C CA . LEU A 1 280 ? 8.173 0.382 -8.322 1.00 71.69 280 LEU A CA 1
ATOM 2171 C C . LEU A 1 280 ? 8.855 1.367 -9.288 1.00 71.69 280 LEU A C 1
ATOM 2173 O O . LEU A 1 280 ? 9.022 1.053 -10.465 1.00 71.69 280 LEU A O 1
ATOM 2177 N N . LYS A 1 281 ? 9.318 2.524 -8.787 1.00 73.12 281 LYS A N 1
ATOM 2178 C CA . LYS A 1 281 ? 10.089 3.496 -9.585 1.00 73.12 281 LYS A CA 1
ATOM 2179 C C . LYS A 1 281 ? 11.346 2.869 -10.190 1.00 73.12 281 LYS A C 1
ATOM 2181 O O . LYS A 1 281 ? 11.594 3.044 -11.379 1.00 73.12 281 LYS A O 1
ATOM 2186 N N . LEU A 1 282 ? 12.111 2.099 -9.412 1.00 78.19 282 LEU A N 1
ATOM 2187 C CA . LEU A 1 282 ? 13.335 1.456 -9.901 1.00 78.19 282 LEU A CA 1
ATOM 2188 C C . LEU A 1 282 ? 13.070 0.549 -11.118 1.00 78.19 282 LEU A C 1
ATOM 2190 O O . LEU A 1 282 ? 13.807 0.621 -12.097 1.00 78.19 282 LEU A O 1
ATOM 2194 N N . VAL A 1 283 ? 11.991 -0.243 -11.091 1.00 80.12 283 VAL A N 1
ATOM 2195 C CA . VAL A 1 283 ? 11.629 -1.171 -12.183 1.00 80.12 283 VAL A CA 1
ATOM 2196 C C . VAL A 1 283 ? 11.025 -0.446 -13.400 1.00 80.12 283 VAL A C 1
ATOM 2198 O O . VAL A 1 283 ? 11.163 -0.919 -14.523 1.00 80.12 283 VAL A O 1
ATOM 2201 N N . ILE A 1 284 ? 10.421 0.735 -13.229 1.00 84.44 284 ILE A N 1
ATOM 2202 C CA . ILE A 1 284 ? 9.934 1.567 -14.351 1.00 84.44 284 ILE A CA 1
ATOM 2203 C C . ILE A 1 284 ? 11.095 2.200 -15.152 1.00 84.44 284 ILE A C 1
ATOM 2205 O O . ILE A 1 284 ? 10.953 2.453 -16.349 1.00 84.44 284 ILE A O 1
ATOM 2209 N N . GLY A 1 285 ? 12.258 2.421 -14.523 1.00 88.31 285 GLY A N 1
ATOM 2210 C CA . GLY A 1 285 ? 13.448 3.039 -15.131 1.00 88.31 285 GLY A CA 1
ATOM 2211 C C . GLY A 1 285 ? 13.919 2.380 -16.433 1.00 88.31 285 GLY A C 1
ATOM 2212 O O . GLY A 1 285 ? 14.006 3.072 -17.449 1.00 88.31 285 GLY A O 1
ATOM 2213 N N . PRO A 1 286 ? 14.167 1.055 -16.439 1.00 92.06 286 PRO A N 1
ATOM 2214 C CA . PRO A 1 286 ? 14.454 0.272 -17.637 1.00 92.06 286 PRO A CA 1
ATOM 2215 C C . PRO A 1 286 ? 13.529 0.540 -18.827 1.00 92.06 286 PRO A C 1
ATOM 2217 O O . PRO A 1 286 ? 14.015 0.743 -19.936 1.00 92.06 286 PRO A O 1
ATOM 2220 N N . LEU A 1 287 ? 12.206 0.550 -18.618 1.00 90.62 287 LEU A N 1
ATOM 2221 C CA . LEU A 1 287 ? 11.256 0.675 -19.726 1.00 90.62 287 LEU A CA 1
ATOM 2222 C C . LEU A 1 287 ? 11.236 2.089 -20.308 1.00 90.62 287 LEU A C 1
ATOM 2224 O O . LEU A 1 287 ? 11.217 2.231 -21.528 1.00 90.62 287 LEU A O 1
ATOM 2228 N N . LEU A 1 288 ? 11.298 3.130 -19.468 1.00 90.88 288 LEU A N 1
ATOM 2229 C CA . LEU A 1 288 ? 11.399 4.508 -19.962 1.00 90.88 288 LEU A CA 1
ATOM 2230 C C . LEU A 1 288 ? 12.707 4.747 -20.721 1.00 90.88 288 LEU A C 1
ATOM 2232 O O . LEU A 1 288 ? 12.685 5.420 -21.746 1.00 90.88 288 LEU A O 1
ATOM 2236 N N . ALA A 1 289 ? 13.822 4.173 -20.261 1.00 92.56 289 ALA A N 1
ATOM 2237 C CA . ALA A 1 289 ? 15.096 4.264 -20.967 1.00 92.56 289 ALA A CA 1
ATOM 2238 C C . ALA A 1 289 ? 15.044 3.610 -22.353 1.00 92.56 289 ALA A C 1
ATOM 2240 O O . ALA A 1 289 ? 15.449 4.237 -23.327 1.00 92.56 289 ALA A O 1
ATOM 2241 N N . VAL A 1 290 ? 14.491 2.396 -22.462 1.00 92.19 290 VAL A N 1
ATOM 2242 C CA . VAL A 1 290 ? 14.330 1.710 -23.755 1.00 92.19 290 VAL A CA 1
ATOM 2243 C C . VAL A 1 290 ? 13.414 2.505 -24.689 1.00 92.19 290 VAL A C 1
ATOM 2245 O O . VAL A 1 290 ? 13.822 2.820 -25.802 1.00 92.19 290 VAL A O 1
ATOM 2248 N N . VAL A 1 291 ? 12.219 2.905 -24.236 1.00 89.81 291 VAL A N 1
ATOM 2249 C CA . VAL A 1 291 ? 11.259 3.664 -25.064 1.00 89.81 291 VAL A CA 1
ATOM 2250 C C . VAL A 1 291 ? 11.815 5.030 -25.483 1.00 89.81 291 VAL A C 1
ATOM 2252 O O . VAL A 1 291 ? 11.667 5.428 -26.635 1.00 89.81 291 VAL A O 1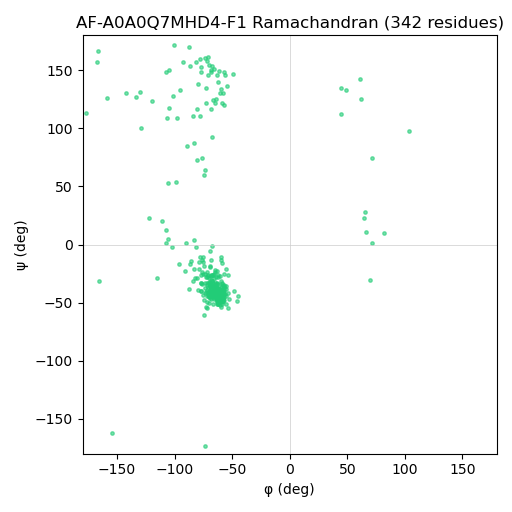
ATOM 2255 N N . GLY A 1 292 ? 12.491 5.742 -24.579 1.00 88.06 29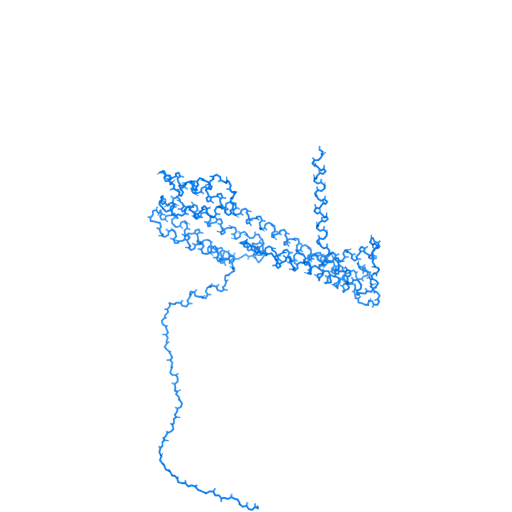2 GLY A N 1
ATOM 2256 C CA . GLY A 1 292 ? 13.086 7.043 -24.876 1.00 88.06 292 GLY A CA 1
ATOM 2257 C C . GLY A 1 292 ? 14.245 6.960 -25.871 1.00 88.06 292 GLY A C 1
ATOM 2258 O O . GLY A 1 292 ? 14.283 7.729 -26.831 1.00 88.06 292 GLY A O 1
ATOM 2259 N N . VAL A 1 293 ? 15.146 5.984 -25.705 1.00 88.94 293 VAL A N 1
ATOM 2260 C CA . VAL A 1 293 ? 16.219 5.721 -26.680 1.00 88.94 293 VAL A CA 1
ATOM 2261 C C . VAL A 1 293 ? 15.629 5.319 -28.038 1.00 88.94 293 VAL A C 1
ATOM 2263 O O . VAL A 1 293 ? 16.095 5.820 -29.056 1.00 88.94 293 VAL A O 1
ATOM 2266 N N . MET A 1 294 ? 14.562 4.509 -28.077 1.00 87.19 294 MET A N 1
ATOM 2267 C CA . MET A 1 294 ? 13.851 4.179 -29.323 1.00 87.19 294 MET A CA 1
ATOM 2268 C C . MET A 1 294 ? 13.236 5.409 -30.012 1.00 87.19 294 MET A C 1
ATOM 2270 O O . MET A 1 294 ? 13.286 5.500 -31.235 1.00 87.19 294 MET A O 1
ATOM 2274 N N . PHE A 1 295 ? 12.680 6.373 -29.268 1.00 86.38 295 PHE A N 1
ATOM 2275 C CA . PHE A 1 295 ? 12.119 7.598 -29.858 1.00 86.38 295 PHE A CA 1
ATOM 2276 C C . PHE A 1 295 ? 13.180 8.540 -30.444 1.00 86.38 295 PHE A C 1
ATOM 2278 O O . PHE A 1 295 ? 12.908 9.187 -31.456 1.00 86.38 295 PHE A O 1
ATOM 2285 N N . VAL A 1 296 ? 14.377 8.606 -29.853 1.00 84.94 296 VAL A N 1
ATOM 2286 C CA . VAL A 1 296 ? 15.500 9.369 -30.428 1.00 84.94 296 VAL A CA 1
ATOM 2287 C C . VAL A 1 296 ? 16.089 8.627 -31.630 1.00 84.94 296 VAL A C 1
ATOM 2289 O O . VAL A 1 296 ? 16.200 9.205 -32.705 1.00 84.94 296 VAL A O 1
ATOM 2292 N N . ALA A 1 297 ? 16.356 7.323 -31.500 1.00 81.38 297 ALA A N 1
ATOM 2293 C CA . ALA A 1 297 ? 16.853 6.480 -32.592 1.00 81.38 297 ALA A CA 1
ATOM 2294 C C . ALA A 1 297 ? 15.909 6.421 -33.809 1.00 81.38 297 ALA A C 1
ATOM 2296 O O . ALA A 1 297 ? 16.364 6.280 -34.940 1.00 81.38 297 ALA A O 1
ATOM 2297 N N . GLY A 1 298 ? 14.596 6.532 -33.588 1.00 77.19 298 GLY A N 1
ATOM 2298 C CA . GLY A 1 298 ? 13.585 6.609 -34.644 1.00 77.19 298 GLY A CA 1
ATOM 2299 C C . GLY A 1 298 ? 13.373 8.008 -35.237 1.00 77.19 298 GLY A C 1
ATOM 2300 O O . GLY A 1 298 ? 12.444 8.177 -36.023 1.00 77.19 298 GLY A O 1
ATOM 2301 N N . GLY A 1 299 ? 14.154 9.018 -34.834 1.00 76.00 299 GLY A N 1
ATOM 2302 C CA . GLY A 1 299 ? 14.025 10.404 -35.307 1.00 76.00 299 GLY A CA 1
ATOM 2303 C C . GLY A 1 299 ? 12.732 11.118 -34.886 1.00 76.00 299 GLY A C 1
ATOM 2304 O O . GLY A 1 299 ? 12.438 12.202 -35.386 1.00 76.00 299 GLY A O 1
ATOM 2305 N N . LEU A 1 300 ? 11.943 10.533 -33.975 1.00 70.00 300 LEU A N 1
ATOM 2306 C CA . LEU A 1 300 ? 10.659 11.086 -33.522 1.00 70.00 300 LEU A CA 1
ATOM 2307 C C . LEU A 1 300 ? 10.848 12.262 -32.549 1.00 70.00 300 LEU A C 1
ATOM 2309 O O . LEU A 1 300 ? 9.968 13.111 -32.408 1.00 70.00 300 LEU A O 1
ATOM 2313 N N . VAL A 1 301 ? 12.003 12.318 -31.883 1.00 71.62 301 VAL A N 1
ATOM 2314 C CA . VAL A 1 301 ? 12.433 13.438 -31.044 1.00 71.62 301 VAL A CA 1
ATOM 2315 C C . VAL A 1 301 ? 13.736 13.985 -31.613 1.00 71.62 301 VAL A C 1
ATOM 2317 O O . VAL A 1 301 ? 14.718 13.253 -31.697 1.00 71.62 301 VAL A O 1
ATOM 2320 N N . ALA A 1 302 ? 13.761 15.281 -31.935 1.00 61.34 302 ALA A N 1
ATOM 2321 C CA . ALA A 1 302 ? 14.961 16.012 -32.352 1.00 61.34 302 ALA A CA 1
ATOM 2322 C C . ALA A 1 302 ? 15.907 16.269 -31.157 1.00 61.34 302 ALA A C 1
ATOM 2324 O O . ALA A 1 302 ? 16.107 17.404 -30.723 1.00 61.34 302 ALA A O 1
ATOM 2325 N N . ALA A 1 303 ? 16.424 15.186 -30.579 1.00 56.66 303 ALA A N 1
ATOM 2326 C CA . ALA A 1 303 ? 17.471 15.183 -29.566 1.00 56.66 303 ALA A CA 1
ATOM 2327 C C . ALA A 1 303 ? 18.831 14.855 -30.204 1.00 56.66 303 ALA A C 1
ATOM 2329 O O . ALA A 1 303 ? 18.911 14.514 -31.378 1.00 56.66 303 ALA A O 1
ATOM 2330 N N . MET A 1 304 ? 19.896 14.983 -29.414 1.00 61.88 304 MET A N 1
ATOM 2331 C CA . MET A 1 304 ? 21.279 14.787 -29.854 1.00 61.88 304 MET A CA 1
ATOM 2332 C C . MET A 1 304 ? 21.505 13.368 -30.392 1.00 61.88 304 MET A C 1
ATOM 2334 O O . MET A 1 304 ? 21.133 12.400 -29.723 1.00 61.88 304 MET A O 1
ATOM 2338 N N . ASP A 1 305 ? 22.170 13.254 -31.542 1.00 68.19 305 ASP A N 1
ATOM 2339 C CA . ASP A 1 305 ? 22.538 11.972 -32.141 1.00 68.19 305 ASP A CA 1
ATOM 2340 C C . ASP A 1 305 ? 23.420 11.153 -31.182 1.00 68.19 305 ASP A C 1
ATOM 2342 O O . ASP A 1 305 ? 24.470 11.595 -30.705 1.00 68.19 305 ASP A O 1
ATOM 2346 N N . ALA A 1 306 ? 22.950 9.951 -30.843 1.00 74.62 306 ALA A N 1
ATOM 2347 C CA . ALA A 1 306 ? 23.550 9.080 -29.834 1.00 74.62 306 ALA A CA 1
ATOM 2348 C C . ALA A 1 306 ? 24.434 7.999 -30.480 1.00 74.62 306 ALA A C 1
ATOM 2350 O O . ALA A 1 306 ? 24.250 6.805 -30.246 1.00 74.62 306 ALA A O 1
ATOM 2351 N N . GLU A 1 307 ? 25.375 8.439 -31.317 1.00 81.62 307 GLU A N 1
ATOM 2352 C CA . GLU A 1 307 ? 26.230 7.588 -32.156 1.00 81.62 307 GLU A CA 1
ATOM 2353 C C . GLU A 1 307 ? 27.128 6.653 -31.331 1.00 81.62 307 GLU A C 1
ATOM 2355 O O . GLU A 1 307 ? 27.366 5.512 -31.719 1.00 81.62 307 GLU A O 1
ATOM 2360 N N . THR A 1 308 ? 27.595 7.093 -30.158 1.00 88.56 308 THR A N 1
ATOM 2361 C CA . THR A 1 308 ? 28.506 6.326 -29.293 1.00 88.56 308 THR A CA 1
ATOM 2362 C C . THR A 1 308 ? 27.810 5.729 -28.067 1.00 88.56 308 THR A C 1
ATOM 2364 O O . THR A 1 308 ? 26.876 6.301 -27.496 1.00 88.56 308 THR A O 1
ATOM 2367 N N . LEU A 1 309 ? 28.319 4.588 -27.580 1.00 89.31 309 LEU A N 1
ATOM 2368 C CA . LEU A 1 309 ? 27.774 3.909 -26.398 1.00 89.31 309 LEU A CA 1
ATOM 2369 C C . LEU A 1 309 ? 27.666 4.826 -25.153 1.00 89.31 309 LEU A C 1
ATOM 2371 O O . LEU A 1 309 ? 26.627 4.774 -24.494 1.00 89.31 309 LEU A O 1
ATOM 2375 N N . PRO A 1 310 ? 28.641 5.700 -24.814 1.00 90.81 310 PRO A N 1
ATOM 2376 C CA . PRO A 1 310 ? 28.495 6.626 -23.687 1.00 90.81 310 PRO A CA 1
ATOM 2377 C C . PRO A 1 310 ? 27.349 7.637 -23.847 1.00 90.81 310 PRO A C 1
ATOM 2379 O O . PRO A 1 310 ? 26.652 7.900 -22.867 1.00 90.81 310 PRO A O 1
ATOM 2382 N N . GLN A 1 311 ? 27.110 8.169 -25.055 1.00 89.00 311 GLN A N 1
ATOM 2383 C CA . GLN A 1 311 ? 25.970 9.062 -25.324 1.00 89.00 311 GLN A CA 1
ATOM 2384 C C . GLN A 1 311 ? 24.644 8.312 -25.144 1.00 89.00 311 GLN A C 1
ATOM 2386 O O . GLN A 1 311 ? 23.748 8.792 -24.451 1.00 89.00 311 GLN A O 1
ATOM 2391 N N . LEU A 1 312 ? 24.550 7.102 -25.702 1.00 90.88 312 LEU A N 1
ATOM 2392 C CA . LEU A 1 312 ? 23.368 6.242 -25.624 1.00 90.88 312 LEU A CA 1
ATOM 2393 C C . LEU A 1 312 ? 23.038 5.864 -24.165 1.00 90.88 312 LEU A C 1
ATOM 2395 O O . LEU A 1 312 ? 21.881 5.936 -23.745 1.00 90.88 312 LEU A O 1
ATOM 2399 N N . LEU A 1 313 ? 24.048 5.552 -23.344 1.00 92.69 313 LEU A N 1
ATOM 2400 C CA . LEU A 1 313 ? 23.853 5.278 -21.915 1.00 92.69 313 LEU A CA 1
ATOM 2401 C C . LEU A 1 313 ? 23.529 6.539 -21.096 1.00 92.69 313 LEU A C 1
ATOM 2403 O O . LEU A 1 313 ? 22.709 6.463 -20.181 1.00 92.69 313 LEU A O 1
ATOM 2407 N N . ALA A 1 314 ? 24.090 7.705 -21.430 1.00 90.75 314 ALA A N 1
ATOM 2408 C CA . ALA A 1 314 ? 23.696 8.971 -20.805 1.00 90.75 314 ALA A CA 1
ATOM 2409 C C . ALA A 1 314 ? 22.224 9.314 -21.109 1.00 90.75 314 ALA A C 1
ATOM 2411 O O . ALA A 1 314 ? 21.469 9.675 -20.205 1.00 90.75 314 ALA A O 1
ATOM 2412 N N . LEU A 1 315 ? 21.790 9.112 -22.356 1.00 90.94 315 LEU A N 1
ATOM 2413 C CA . LEU A 1 315 ? 20.402 9.268 -22.789 1.00 90.94 315 LEU A CA 1
ATOM 2414 C C . LEU A 1 315 ? 19.460 8.304 -22.043 1.00 90.94 315 LEU A C 1
ATOM 2416 O O . LEU A 1 315 ? 18.397 8.710 -21.570 1.00 90.94 315 LEU A O 1
ATOM 2420 N N . ALA A 1 316 ? 19.883 7.051 -21.847 1.00 93.12 316 ALA A N 1
ATOM 2421 C CA . ALA A 1 316 ? 19.162 6.064 -21.044 1.00 93.12 316 ALA A CA 1
ATOM 2422 C C . ALA A 1 316 ? 19.013 6.483 -19.564 1.00 93.12 316 ALA A C 1
ATOM 2424 O O . ALA A 1 316 ? 17.926 6.341 -18.999 1.00 93.12 316 ALA A O 1
ATOM 2425 N N . VAL A 1 317 ? 20.052 7.060 -18.940 1.00 92.94 317 VAL A N 1
ATOM 2426 C CA . VAL A 1 317 ? 19.963 7.642 -17.582 1.00 92.94 317 VAL A CA 1
ATOM 2427 C C . VAL A 1 317 ? 18.970 8.811 -17.549 1.00 92.94 317 VAL A C 1
ATOM 2429 O O . VAL A 1 317 ? 18.140 8.880 -16.639 1.00 92.94 317 VAL A O 1
ATOM 2432 N N . ILE A 1 318 ? 19.008 9.705 -18.545 1.00 90.81 318 ILE A N 1
ATOM 2433 C CA . ILE A 1 318 ? 18.100 10.860 -18.636 1.00 90.81 318 ILE A CA 1
ATOM 2434 C C . ILE A 1 318 ? 16.643 10.386 -18.696 1.00 90.81 318 ILE A C 1
ATOM 2436 O O . ILE A 1 318 ? 15.844 10.768 -17.836 1.00 90.81 318 ILE A O 1
ATOM 2440 N N . PHE A 1 319 ? 16.296 9.491 -19.624 1.00 89.94 319 PHE A N 1
ATOM 2441 C CA . PHE A 1 319 ? 14.932 8.961 -19.728 1.00 89.94 319 PHE A CA 1
ATOM 2442 C C . PHE A 1 319 ? 14.514 8.122 -18.512 1.00 89.94 319 PHE A C 1
ATOM 2444 O O . PHE A 1 319 ? 13.385 8.260 -18.042 1.00 89.94 319 PHE A O 1
ATOM 2451 N N . GLY A 1 320 ? 15.422 7.332 -17.926 1.00 88.69 320 GLY A N 1
ATOM 2452 C CA . GLY A 1 320 ? 15.172 6.628 -16.664 1.00 88.69 320 GLY A CA 1
ATOM 2453 C C . GLY A 1 320 ? 14.824 7.572 -15.505 1.00 88.69 320 GLY A C 1
ATOM 2454 O O . GLY A 1 320 ? 13.978 7.247 -14.672 1.00 88.69 320 GLY A O 1
ATOM 2455 N N . SER A 1 321 ? 15.417 8.772 -15.480 1.00 87.62 321 SER A N 1
ATOM 2456 C CA . SER A 1 321 ? 15.118 9.812 -14.486 1.00 87.62 321 SER A CA 1
ATOM 2457 C C . SER A 1 321 ? 13.803 10.568 -14.757 1.00 87.62 321 SER A C 1
ATOM 2459 O O . SER A 1 321 ? 13.152 11.030 -13.816 1.00 87.62 321 SER A O 1
ATOM 2461 N N . ALA A 1 322 ? 13.357 10.632 -16.019 1.00 84.06 322 ALA A N 1
ATOM 2462 C CA . ALA A 1 322 ? 12.224 11.441 -16.485 1.00 84.06 322 ALA A CA 1
ATOM 2463 C C . ALA A 1 322 ? 10.832 11.000 -15.974 1.00 84.06 322 ALA A C 1
ATOM 2465 O O . ALA A 1 322 ? 9.836 11.672 -16.248 1.00 84.06 322 ALA A O 1
ATOM 2466 N N . GLN A 1 323 ? 10.747 9.919 -15.189 1.00 77.56 323 GLN A N 1
ATOM 2467 C CA . GLN A 1 323 ? 9.510 9.404 -14.578 1.00 77.56 323 GLN A CA 1
ATOM 2468 C C . GLN A 1 323 ? 8.626 10.489 -13.953 1.00 77.56 323 GLN A C 1
ATOM 2470 O O . GLN A 1 323 ? 7.415 10.485 -14.160 1.00 77.56 323 GLN A O 1
ATOM 2475 N N . GLN A 1 324 ? 9.227 11.426 -13.210 1.00 70.69 324 GLN A N 1
ATOM 2476 C CA . GLN A 1 324 ? 8.484 12.475 -12.502 1.00 70.69 324 GLN A CA 1
ATOM 2477 C C . GLN A 1 324 ? 7.807 13.469 -13.461 1.00 70.69 324 GLN A C 1
ATOM 2479 O O . GLN A 1 324 ? 6.730 13.978 -13.155 1.00 70.69 324 GLN A O 1
ATOM 2484 N N . ALA A 1 325 ?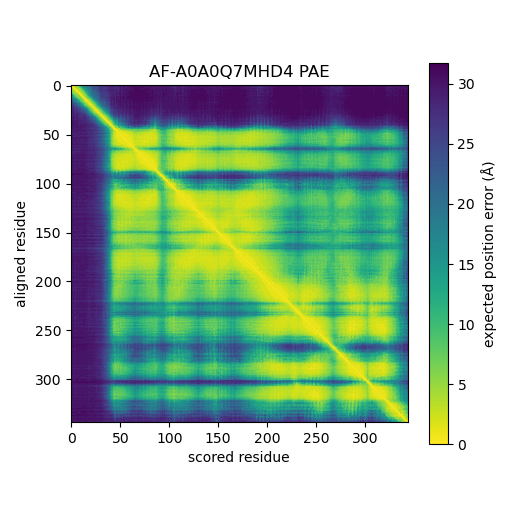 8.404 13.726 -14.629 1.00 68.88 325 ALA A N 1
ATOM 2485 C CA . ALA A 1 325 ? 7.804 14.576 -15.654 1.00 68.88 325 ALA A CA 1
ATOM 2486 C C . ALA A 1 325 ? 6.637 13.859 -16.351 1.00 68.88 325 ALA A C 1
ATOM 2488 O O . ALA A 1 325 ? 5.583 14.460 -16.556 1.00 68.88 325 ALA A O 1
ATOM 2489 N N . LEU A 1 326 ? 6.796 12.563 -16.649 1.00 63.44 326 LEU A N 1
ATOM 2490 C CA . LEU A 1 326 ? 5.759 11.760 -17.300 1.00 63.44 326 LEU A CA 1
ATOM 2491 C C . LEU A 1 326 ? 4.504 11.604 -16.424 1.00 63.44 326 LEU A C 1
ATOM 2493 O O . LEU A 1 326 ? 3.395 11.738 -16.936 1.00 63.44 326 LEU A O 1
ATOM 2497 N N . THR A 1 327 ? 4.656 11.394 -15.109 1.00 65.81 327 THR A N 1
ATOM 2498 C CA . THR A 1 327 ? 3.503 11.349 -14.189 1.00 65.81 327 THR A CA 1
ATOM 2499 C C . THR A 1 327 ? 2.783 12.695 -14.118 1.00 65.81 327 THR A C 1
ATOM 2501 O O . THR A 1 327 ? 1.571 12.741 -14.292 1.00 65.81 327 THR A O 1
ATOM 2504 N N . VAL A 1 328 ? 3.520 13.806 -13.982 1.00 69.38 328 VAL A N 1
ATOM 2505 C CA . VAL A 1 328 ? 2.929 15.159 -13.929 1.00 69.38 328 VAL A CA 1
ATOM 2506 C C . VAL A 1 328 ? 2.230 15.545 -15.241 1.00 69.38 328 VAL A C 1
ATOM 2508 O O . VAL A 1 328 ? 1.285 16.332 -15.219 1.00 69.38 328 VAL A O 1
ATOM 2511 N N . PHE A 1 329 ? 2.665 15.006 -16.383 1.00 65.94 329 PHE A N 1
ATOM 2512 C CA . PHE A 1 329 ? 1.960 15.169 -17.654 1.00 65.94 329 PHE A CA 1
ATOM 2513 C C . PHE A 1 329 ? 0.654 14.358 -17.687 1.00 65.94 329 PHE A C 1
ATOM 2515 O O . PHE A 1 329 ? -0.402 14.922 -17.967 1.00 65.94 329 PHE A O 1
ATOM 2522 N N . ALA A 1 330 ? 0.705 13.070 -17.330 1.00 60.97 330 ALA A N 1
ATOM 2523 C CA . ALA A 1 330 ? -0.467 12.194 -17.313 1.00 60.97 330 ALA A CA 1
ATOM 2524 C C . ALA A 1 330 ? -1.563 12.678 -16.342 1.00 60.97 330 ALA A C 1
ATOM 2526 O O . ALA A 1 330 ? -2.739 12.688 -16.708 1.00 60.97 330 ALA A O 1
ATOM 2527 N N . ASP A 1 331 ? -1.180 13.139 -15.145 1.00 63.47 331 ASP A N 1
ATOM 2528 C CA . ASP A 1 331 ? -2.105 13.681 -14.140 1.00 63.47 331 ASP A CA 1
ATOM 2529 C C . ASP A 1 331 ? -2.858 14.918 -14.667 1.00 63.47 331 ASP A C 1
ATOM 2531 O O . ASP A 1 331 ? -4.063 15.059 -14.445 1.00 63.47 331 ASP A O 1
ATOM 2535 N N . LYS A 1 332 ? -2.174 15.793 -15.422 1.00 67.44 332 LYS A N 1
ATOM 2536 C CA . LYS A 1 332 ? -2.794 16.956 -16.079 1.00 67.44 332 LYS A CA 1
ATOM 2537 C C . LYS A 1 332 ? -3.768 16.531 -17.173 1.00 67.44 332 LYS A C 1
ATOM 2539 O O . LYS A 1 332 ? -4.923 16.935 -17.128 1.00 67.44 332 LYS A O 1
ATOM 2544 N N . SER A 1 333 ? -3.344 15.658 -18.091 1.00 59.72 333 SER A N 1
ATOM 2545 C CA . SER A 1 333 ? -4.211 15.170 -19.173 1.00 59.72 333 SER A CA 1
ATOM 2546 C C . SER A 1 333 ? -5.471 14.468 -18.651 1.00 59.72 333 SER A C 1
ATOM 2548 O O . SER A 1 333 ? -6.543 14.616 -19.234 1.00 59.72 333 SER A O 1
ATOM 2550 N N . ALA A 1 334 ? -5.373 13.735 -17.536 1.00 50.00 334 ALA A N 1
ATOM 2551 C CA . ALA A 1 334 ? -6.533 13.145 -16.872 1.00 50.00 334 ALA A CA 1
ATOM 2552 C C . ALA A 1 334 ? -7.462 14.211 -16.260 1.00 50.00 334 ALA A C 1
ATOM 2554 O O . ALA A 1 334 ? -8.683 14.100 -16.382 1.00 50.00 334 ALA A O 1
ATOM 2555 N N . GLY A 1 335 ? -6.897 15.255 -15.643 1.00 63.84 335 GLY A N 1
ATOM 2556 C CA . GLY A 1 335 ? -7.645 16.405 -15.131 1.00 63.84 335 GLY A CA 1
ATOM 2557 C C . GLY A 1 335 ? -8.408 17.152 -16.227 1.00 63.84 335 GLY A C 1
ATOM 2558 O O . GLY A 1 335 ? -9.608 17.380 -16.079 1.00 63.84 335 GLY A O 1
ATOM 2559 N N . ASP A 1 336 ? -7.748 17.454 -17.346 1.00 68.56 336 ASP A N 1
ATOM 2560 C CA . ASP A 1 336 ? -8.342 18.171 -18.480 1.00 68.56 336 ASP A CA 1
ATOM 2561 C C . ASP A 1 336 ? -9.504 17.375 -19.101 1.00 68.56 336 ASP A C 1
ATOM 2563 O O . ASP A 1 336 ? -10.590 17.918 -19.302 1.00 68.56 336 ASP A O 1
ATOM 2567 N N . LEU A 1 337 ? -9.331 16.062 -19.310 1.00 53.56 337 LEU A N 1
ATOM 2568 C CA . LEU A 1 337 ? -10.387 15.178 -19.826 1.00 53.56 337 LEU A CA 1
ATOM 2569 C C . LEU A 1 337 ? -11.602 15.080 -18.887 1.00 53.56 337 LEU A C 1
ATOM 2571 O O . LEU A 1 337 ? -12.743 15.021 -19.353 1.00 53.56 337 LEU A O 1
ATOM 2575 N N . LEU A 1 338 ? -11.381 15.071 -17.568 1.00 56.34 338 LEU A N 1
ATOM 2576 C CA . LEU A 1 338 ? -12.465 15.081 -16.582 1.00 56.34 338 LEU A CA 1
ATOM 2577 C C . LEU A 1 338 ? -13.174 16.441 -16.535 1.00 56.34 338 LEU A C 1
ATOM 2579 O O . LEU A 1 338 ? -14.404 16.469 -16.503 1.00 56.34 338 LEU A O 1
ATOM 2583 N N . ALA A 1 339 ? -12.427 17.546 -16.608 1.00 65.56 339 ALA A N 1
ATOM 2584 C CA . ALA A 1 339 ? -12.982 18.896 -16.670 1.00 65.56 339 ALA A CA 1
ATOM 2585 C C . ALA A 1 339 ? -13.856 19.089 -17.921 1.00 65.56 339 ALA A C 1
ATOM 2587 O O . ALA A 1 339 ? -14.995 19.548 -17.804 1.00 65.56 339 ALA A O 1
ATOM 2588 N N . THR A 1 340 ? -13.383 18.650 -19.097 1.00 64.88 340 THR A N 1
ATOM 2589 C CA . THR A 1 340 ? -14.174 18.650 -20.341 1.00 64.88 340 THR A CA 1
ATOM 2590 C C . THR A 1 340 ? -15.458 17.830 -20.194 1.00 64.88 340 THR A C 1
ATOM 2592 O O . THR A 1 340 ? -16.521 18.291 -20.595 1.00 64.88 340 THR A O 1
ATOM 2595 N N . LYS A 1 341 ? -15.397 16.652 -19.555 1.00 46.12 341 LYS A N 1
ATOM 2596 C CA . LYS A 1 341 ? -16.575 15.797 -19.325 1.00 46.12 341 LYS A CA 1
ATOM 2597 C C . LYS A 1 341 ? -17.580 16.378 -18.317 1.00 46.12 341 LYS A C 1
ATOM 2599 O O . LYS A 1 341 ? -18.732 15.962 -18.309 1.00 46.12 341 LYS A O 1
ATOM 2604 N N . SER A 1 342 ? -17.172 17.328 -17.475 1.00 51.75 342 SER A N 1
ATOM 2605 C CA . SER A 1 342 ? -18.075 18.078 -16.585 1.00 51.75 342 SER A CA 1
ATOM 2606 C C . SER A 1 342 ? -18.654 19.362 -17.199 1.00 51.75 342 SER A C 1
ATOM 2608 O O . SER A 1 342 ? -19.392 20.072 -16.521 1.00 51.75 342 SER A O 1
ATOM 2610 N N . ALA A 1 343 ? -18.329 19.663 -18.462 1.00 50.81 343 ALA A N 1
ATOM 2611 C CA . ALA A 1 343 ? -18.791 20.849 -19.190 1.00 50.81 343 ALA A CA 1
ATOM 2612 C C . ALA A 1 343 ? -19.840 20.536 -20.285 1.00 50.81 343 ALA A C 1
ATOM 2614 O O . ALA A 1 343 ? -20.128 21.398 -21.116 1.00 50.81 343 ALA A O 1
ATOM 2615 N N . THR A 1 344 ? -20.390 19.314 -20.289 1.00 42.28 344 THR A N 1
ATOM 2616 C CA . THR A 1 344 ? -21.397 18.795 -21.238 1.00 42.28 344 THR A CA 1
ATOM 2617 C C . THR A 1 344 ? -22.526 18.085 -20.505 1.00 42.28 344 THR A C 1
ATOM 2619 O O . THR A 1 344 ? -23.694 18.443 -20.753 1.00 42.28 344 THR A O 1
#

Foldseek 3Di:
DDDDDDDDDDDDDDDDDDDDDDDDDDDDDDDPDVPPPVVPVPADPLLVVLVVLLVVLLVLLVVQPQDPVVVSVVLNVLSVVLVCLRVVVVVVPDDDPVVVVVCVLQVVSSLSSLVSSLVSVLVSLQRDDLVVLLVCLVVLLVLLCVQDDPPDVLSVVSVVCNVPNDPDSVVRSVSSSVSSVNSSVRVSVVLNVVSVLLNVLVVLLVVLVVVLVVVLVCQVVPQVDQLFDDAPPDDDTNSVLLVLLLVLLLLLLLVQLVVQLVPDPPPPRPDSSSVSVSSSLSSVSSVQSSVQSSCVRVVVDPDDDQRHSVSSSVSSSVSSNCVVVVVVVVVVVVVVVVVVVVVD

Secondary structure (DSSP, 8-state):
---------------PPPPPPP-PPPPPPPSSSTTTTGGGGG--HHHHHHHHHHHHHHHHHHT-TTS-HHHHHHHHHHHHHHHHHHHTGGGTTT--HHHHHHHHHHTHHHHHHHHHHHHHHHHHHTT--HHHHHHHHHHHHHHHHHHS-TT-HHHHHHHHHHHS--S-HHHHHHHHHHHHHHHHHHHHHHHHHHHHHHHHHHHHHHHHHHHHHHHHHHHHHTTT--SSPPPTT--S-HHHHHHHHHHHHHHHHHHHHHHHHHT----S-SS-HHHHHHHHHHHHHHHHHHHHHHHHHTTSS-PPP--SHHHHHHHHHHHHHTHHHHHHHHHHHHHHHHHHHT--